Protein AF-A0A914CXY4-F1 (afdb_monomer_lite)

Organism: NCBI:txid290746

Foldseek 3Di:
DDDVVVVVVVVVVVVVVVVVPDDDPPPDDPDDDDDPDDDPPPPDDDDDPDDDPDDPDPPVDPPVVPPPDDDDDDDDDDDDDDDDPPDPDDPPPPPPPPPDVVVVVVVVVVVVVVVVVVVVVVVVVVVVVVVVVVVVVVVVVVVVVVVVVVVVVVVVVVVVVVVLVPPPDPLCVLVSVLVVLVPPDPDDVDPDDCPVVNVVSNVVSVVVND

InterPro domains:
  IPR000996 Clathrin light chain [PF01086] (3-204)
  IPR000996 Clathrin light chain [PTHR10639] (80-203)

Secondary structure (DSSP, 8-state):
---HHHHHHHHHHHHHHHHHS----------------SS--SS-------S-S------S--GGGG--SS-PPP--------------------------HHHHHHHHHHHHHHHHHHHHHHHHHHHHHHHHHHHHHHHHHHHHHHHHHHHHHHHHHHHHHHHHH---STTHHHHHHHHHHHHS-TT---SS--HHHHHHHHHHHHHHT-

Structure (mmCIF, N/CA/C/O backbone):
data_AF-A0A914CXY4-F1
#
_entry.id   AF-A0A914CXY4-F1
#
loop_
_atom_site.group_PDB
_atom_site.id
_atom_site.type_symbol
_atom_site.label_atom_id
_atom_site.label_alt_id
_atom_site.label_comp_id
_atom_site.label_asym_id
_atom_site.label_entity_id
_atom_site.label_seq_id
_atom_site.pdbx_PDB_ins_code
_atom_site.Cartn_x
_atom_site.Cartn_y
_atom_site.Cartn_z
_atom_site.occupancy
_atom_site.B_iso_or_equiv
_atom_site.auth_seq_id
_atom_site.auth_comp_id
_atom_site.auth_asym_id
_atom_site.auth_atom_id
_atom_site.pdbx_PDB_model_num
ATOM 1 N N . MET A 1 1 ? 23.363 34.113 -46.363 1.00 51.59 1 MET A N 1
ATOM 2 C CA . MET A 1 1 ? 22.391 33.131 -46.886 1.00 51.59 1 MET A CA 1
ATOM 3 C C . MET A 1 1 ? 22.350 32.003 -45.874 1.00 51.59 1 MET A C 1
ATOM 5 O O . MET A 1 1 ? 23.399 31.425 -45.628 1.00 51.59 1 MET A O 1
ATOM 9 N N . ALA A 1 2 ? 21.228 31.824 -45.175 1.00 62.84 2 ALA A N 1
ATOM 10 C CA . ALA A 1 2 ? 21.102 30.814 -44.125 1.00 62.84 2 ALA A CA 1
ATOM 11 C C . ALA A 1 2 ? 21.095 29.406 -44.743 1.00 62.84 2 ALA A C 1
ATOM 13 O O . ALA A 1 2 ? 20.508 29.205 -45.806 1.00 62.84 2 ALA A O 1
ATOM 14 N N . ASP A 1 3 ? 21.802 28.476 -44.104 1.00 80.62 3 ASP A N 1
ATOM 15 C CA . ASP A 1 3 ? 21.939 27.083 -44.528 1.00 80.62 3 ASP A CA 1
ATOM 16 C C . ASP A 1 3 ? 20.589 26.349 -44.371 1.00 80.62 3 ASP A C 1
ATOM 18 O O . ASP A 1 3 ? 20.079 26.268 -43.249 1.00 80.62 3 ASP A O 1
ATOM 22 N N . PRO A 1 4 ? 19.994 25.810 -45.453 1.00 78.81 4 PRO A N 1
ATOM 23 C CA . PRO A 1 4 ? 18.690 25.142 -45.408 1.00 78.81 4 PRO A CA 1
ATOM 24 C C . PRO A 1 4 ? 18.659 23.923 -44.472 1.00 78.81 4 PRO A C 1
ATOM 26 O O . PRO A 1 4 ? 17.592 23.550 -43.986 1.00 78.81 4 PRO A O 1
ATOM 29 N N . VAL A 1 5 ? 19.813 23.315 -44.176 1.00 77.69 5 VAL A N 1
ATOM 30 C CA . VAL A 1 5 ? 19.901 22.187 -43.235 1.00 77.69 5 VAL A CA 1
ATOM 31 C C . VAL A 1 5 ? 19.710 22.656 -41.791 1.00 77.69 5 VAL A C 1
ATOM 33 O O . VAL A 1 5 ? 19.078 21.966 -40.992 1.00 77.69 5 VAL A O 1
ATOM 36 N N . GLN A 1 6 ? 20.215 23.844 -41.452 1.00 80.25 6 GLN A N 1
ATOM 37 C CA . GLN A 1 6 ? 20.038 24.427 -40.121 1.00 80.25 6 GLN A CA 1
ATOM 38 C C . GLN A 1 6 ? 18.590 24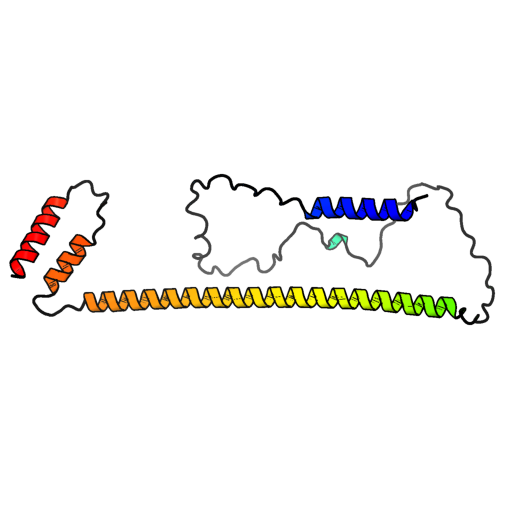.857 -39.883 1.00 80.25 6 GLN A C 1
ATOM 40 O O . GLN A 1 6 ? 18.073 24.659 -38.788 1.00 80.25 6 GLN A O 1
ATOM 45 N N . ASP A 1 7 ? 17.923 25.372 -40.916 1.00 82.44 7 ASP A N 1
ATOM 46 C CA . ASP A 1 7 ? 16.511 25.757 -40.843 1.00 82.44 7 ASP A CA 1
ATOM 47 C C . ASP A 1 7 ? 15.600 24.531 -40.641 1.00 82.44 7 ASP A C 1
ATOM 49 O O . ASP A 1 7 ? 14.698 24.545 -39.804 1.00 82.44 7 ASP A O 1
ATOM 53 N N . PHE A 1 8 ? 15.906 23.412 -41.310 1.00 82.38 8 PHE A N 1
ATOM 54 C CA . PHE A 1 8 ? 15.215 22.137 -41.092 1.00 82.38 8 PHE A CA 1
ATOM 55 C C . PHE A 1 8 ? 15.429 21.587 -39.673 1.00 82.38 8 PHE A C 1
ATOM 57 O O . PHE A 1 8 ? 14.467 21.228 -39.000 1.00 82.38 8 PHE A O 1
ATOM 64 N N . LEU A 1 9 ? 16.671 21.570 -39.175 1.00 86.31 9 LEU A N 1
ATOM 65 C CA . LEU A 1 9 ? 16.969 21.091 -37.819 1.00 86.31 9 LEU A CA 1
ATOM 66 C C . LEU A 1 9 ? 16.350 21.976 -36.728 1.00 86.31 9 LEU A C 1
ATOM 68 O O . LEU A 1 9 ? 15.931 21.464 -35.690 1.00 86.31 9 LEU A O 1
ATOM 72 N N . ALA A 1 10 ? 16.284 23.290 -36.950 1.00 82.19 10 ALA A N 1
ATOM 73 C CA . ALA A 1 10 ? 15.615 24.220 -36.046 1.00 82.19 10 ALA A CA 1
ATOM 74 C C . ALA A 1 10 ? 14.095 24.007 -36.050 1.00 82.19 10 ALA A C 1
ATOM 76 O O . ALA A 1 10 ? 13.472 23.995 -34.988 1.00 82.19 10 ALA A O 1
ATOM 77 N N . ARG A 1 11 ? 13.507 23.771 -37.229 1.00 82.69 11 ARG A N 1
ATOM 78 C CA . ARG A 1 11 ? 12.082 23.464 -37.379 1.00 82.69 11 ARG A CA 1
ATOM 79 C C . ARG A 1 11 ? 11.696 22.152 -36.697 1.00 82.69 11 ARG A C 1
ATOM 81 O O . ARG A 1 11 ? 10.717 22.137 -35.959 1.00 82.69 11 ARG A O 1
ATOM 88 N N . GLU A 1 12 ? 12.481 21.092 -36.881 1.00 84.25 12 GLU A N 1
ATOM 89 C CA . GLU A 1 12 ? 12.256 19.795 -36.223 1.00 84.25 12 GLU A CA 1
ATOM 90 C C . GLU A 1 12 ? 12.414 19.891 -34.697 1.00 84.25 12 GLU A C 1
ATOM 92 O O . GLU A 1 12 ? 11.635 19.304 -33.950 1.00 84.25 12 GLU A O 1
ATOM 97 N N . ARG A 1 13 ? 13.380 20.682 -34.205 1.00 77.62 13 ARG A N 1
ATOM 98 C CA . ARG A 1 13 ? 13.534 20.930 -32.762 1.00 77.62 13 ARG A CA 1
ATOM 99 C C . ARG A 1 13 ? 12.368 21.705 -32.158 1.00 77.62 13 ARG A C 1
ATOM 101 O O . ARG A 1 13 ? 11.945 21.362 -31.060 1.00 77.62 13 ARG A O 1
ATOM 108 N N . ASN A 1 14 ? 11.851 22.716 -32.851 1.00 77.69 14 ASN A N 1
ATOM 109 C CA . ASN A 1 14 ? 10.693 23.474 -32.374 1.00 77.69 14 ASN A CA 1
ATOM 110 C C . ASN A 1 14 ? 9.412 22.628 -32.389 1.00 77.69 14 ASN A C 1
ATOM 112 O O . ASN A 1 14 ? 8.656 22.685 -31.427 1.00 77.69 14 ASN A O 1
ATOM 116 N N . ALA A 1 15 ? 9.210 21.795 -33.415 1.00 77.06 15 ALA A N 1
ATOM 117 C CA . ALA A 1 15 ? 8.068 20.879 -33.484 1.00 77.06 15 ALA A CA 1
ATOM 118 C C . ALA A 1 15 ? 8.082 19.824 -32.360 1.00 77.06 15 ALA A C 1
ATOM 120 O O . ALA A 1 15 ? 7.033 19.441 -31.853 1.00 77.06 15 ALA A O 1
ATOM 121 N N . LEU A 1 16 ? 9.269 19.370 -31.939 1.00 63.66 16 LEU A N 1
ATOM 122 C CA . LEU A 1 16 ? 9.410 18.465 -30.793 1.00 63.66 16 LEU A CA 1
ATOM 123 C C . LEU A 1 16 ? 9.214 19.172 -29.447 1.00 63.66 16 LEU A C 1
ATOM 125 O O . LEU A 1 16 ? 8.608 18.594 -28.551 1.00 63.66 16 LEU A O 1
ATOM 129 N N . ALA A 1 17 ? 9.680 20.416 -29.311 1.00 69.12 17 ALA A N 1
ATOM 130 C CA . ALA A 1 17 ? 9.472 21.211 -28.101 1.00 69.12 17 ALA A CA 1
ATOM 131 C C . ALA A 1 17 ? 7.991 21.581 -27.884 1.00 69.12 17 ALA A C 1
ATOM 133 O O . ALA A 1 17 ? 7.551 21.698 -26.745 1.00 69.12 17 ALA A O 1
ATOM 134 N N . GLU A 1 18 ? 7.216 21.718 -28.964 1.00 66.62 18 GLU A N 1
ATOM 135 C CA . GLU A 1 18 ? 5.762 21.930 -28.920 1.00 66.62 18 GLU A CA 1
ATOM 136 C C . GLU A 1 18 ? 5.005 20.694 -28.396 1.00 66.62 18 GLU A C 1
ATOM 138 O O . GLU A 1 18 ? 3.985 20.839 -27.734 1.00 66.62 18 GLU A O 1
ATOM 143 N N . LEU A 1 19 ? 5.535 19.482 -28.606 1.00 56.88 19 LEU A N 1
ATOM 144 C CA . LEU A 1 19 ? 4.945 18.237 -28.093 1.00 56.88 19 LEU A CA 1
ATOM 145 C C . LEU A 1 19 ? 5.321 17.943 -26.625 1.00 56.88 19 LEU A C 1
ATOM 147 O O . LEU A 1 19 ? 4.639 17.168 -25.961 1.00 56.88 19 LEU A O 1
ATOM 151 N N . GLU A 1 20 ? 6.420 18.517 -26.126 1.00 58.50 20 GLU A N 1
ATOM 152 C CA . GLU A 1 20 ? 6.922 18.314 -24.754 1.00 58.50 20 GLU A CA 1
ATOM 153 C C . GLU A 1 20 ? 6.367 19.352 -23.755 1.00 58.50 20 GLU A C 1
ATOM 155 O O . GLU A 1 20 ? 6.469 19.156 -22.546 1.00 58.50 20 GLU A O 1
ATOM 160 N N . GLY A 1 21 ? 5.768 20.444 -24.246 1.00 54.53 21 GLY A N 1
ATOM 161 C CA . GLY A 1 21 ? 5.265 21.556 -23.430 1.00 54.53 21 GLY A CA 1
ATOM 162 C C . GLY A 1 21 ? 3.755 21.592 -23.179 1.00 54.53 21 GLY A C 1
ATOM 163 O O . GLY A 1 21 ? 3.317 22.454 -22.419 1.00 54.53 21 GLY A O 1
ATOM 164 N N . ASP A 1 22 ? 2.965 20.706 -23.793 1.00 47.50 22 ASP A N 1
ATOM 165 C CA . ASP A 1 22 ? 1.514 20.659 -23.584 1.00 47.50 22 ASP A CA 1
ATOM 166 C C . ASP A 1 22 ? 1.197 19.649 -22.468 1.00 47.50 22 ASP A C 1
ATOM 168 O O . ASP A 1 22 ? 1.219 18.430 -22.663 1.00 47.50 22 ASP A O 1
ATOM 172 N N . ASP A 1 23 ? 0.950 20.173 -21.264 1.00 50.69 23 ASP A N 1
ATOM 173 C CA . ASP A 1 23 ? 0.299 19.439 -20.182 1.00 50.69 23 ASP A CA 1
ATOM 174 C C . ASP A 1 23 ? -0.998 18.832 -20.733 1.00 50.69 23 ASP A C 1
ATOM 176 O O . ASP A 1 23 ? -1.939 19.543 -21.096 1.00 50.69 23 ASP A O 1
ATOM 180 N N . VAL A 1 24 ? -1.052 17.501 -20.801 1.00 50.03 24 VAL A N 1
ATOM 181 C CA . VAL A 1 24 ? -2.290 16.758 -21.049 1.00 50.03 24 VAL A CA 1
ATOM 182 C C . VAL A 1 24 ? -3.369 17.291 -20.097 1.00 50.03 24 VAL A C 1
ATOM 184 O O . VAL A 1 24 ? -3.176 17.208 -18.882 1.00 50.03 24 VAL A O 1
ATOM 187 N N . PRO A 1 25 ? -4.494 17.841 -20.596 1.00 44.84 25 PRO A N 1
ATOM 188 C CA . PRO A 1 25 ? -5.562 18.286 -19.721 1.00 44.84 25 PRO A CA 1
ATOM 189 C C . PRO A 1 25 ? -6.064 17.091 -18.915 1.00 44.84 25 PRO A C 1
ATOM 191 O O . PRO A 1 25 ? -6.411 16.047 -19.474 1.00 44.84 25 PRO A O 1
ATOM 194 N N . ASP A 1 26 ? -6.063 17.277 -17.598 1.00 44.81 26 ASP A N 1
ATOM 195 C CA . ASP A 1 26 ? -6.542 16.341 -16.592 1.00 44.81 26 ASP A CA 1
ATOM 196 C C . ASP A 1 26 ? -7.906 15.783 -17.030 1.00 44.81 26 ASP A C 1
ATOM 198 O O . ASP A 1 26 ? -8.888 16.521 -17.187 1.00 44.81 26 ASP A O 1
ATOM 202 N N . VAL A 1 27 ? -7.956 14.479 -17.313 1.00 45.75 27 VAL A N 1
ATOM 203 C CA . VAL A 1 27 ? -9.209 13.791 -17.623 1.00 45.75 27 VAL A CA 1
ATOM 204 C C . VAL A 1 27 ? -9.989 13.734 -16.321 1.00 45.75 27 VAL A C 1
ATOM 206 O O . VAL A 1 27 ? -9.755 12.884 -15.471 1.00 45.75 27 VAL A O 1
ATOM 209 N N . VAL A 1 28 ? -10.908 14.681 -16.165 1.00 46.78 28 VAL A N 1
ATOM 210 C CA . VAL A 1 28 ? -11.904 14.693 -15.098 1.00 46.78 28 VAL A CA 1
ATOM 211 C C . VAL A 1 28 ? -12.680 13.373 -15.098 1.00 46.78 28 VAL A C 1
ATOM 213 O O . VAL A 1 28 ? -13.454 13.084 -16.012 1.00 46.78 28 VAL A O 1
ATOM 216 N N . ASP A 1 29 ? -12.472 12.572 -14.055 1.00 38.44 29 ASP A N 1
ATOM 217 C CA . ASP A 1 29 ? -13.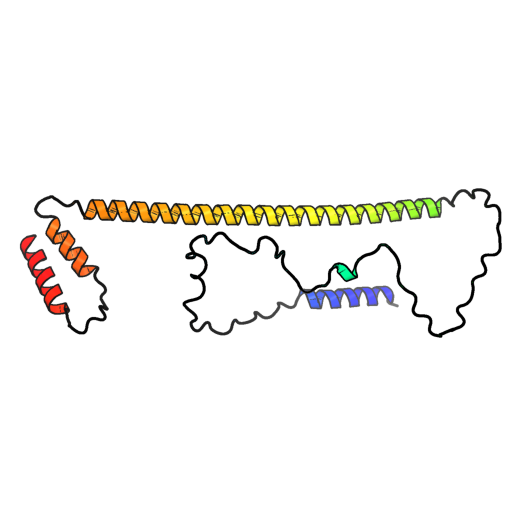280 11.393 -13.759 1.00 38.44 29 ASP A CA 1
ATOM 218 C C . ASP A 1 29 ? -14.765 11.793 -13.635 1.00 38.44 29 ASP A C 1
ATOM 220 O O . ASP A 1 29 ? -15.104 12.698 -12.859 1.00 38.44 29 ASP A O 1
ATOM 224 N N . PRO A 1 30 ? -15.698 11.137 -14.348 1.00 41.84 30 PRO A N 1
ATOM 225 C CA . PRO A 1 30 ? -17.112 11.312 -14.071 1.00 41.84 30 PRO A CA 1
ATOM 226 C C . PRO A 1 30 ? -17.446 10.674 -12.715 1.00 41.84 30 PRO A C 1
ATOM 228 O O . PRO A 1 30 ? -17.295 9.471 -12.526 1.00 41.84 30 PRO A O 1
ATOM 231 N N . VAL A 1 31 ? -17.902 11.525 -11.788 1.00 41.94 31 VAL A N 1
ATOM 232 C CA . VAL A 1 31 ? -18.665 11.249 -10.554 1.00 41.94 31 VAL A CA 1
ATOM 233 C C . VAL A 1 31 ? -18.973 9.765 -10.303 1.00 41.94 31 VAL A C 1
ATOM 235 O O . VAL A 1 31 ? -19.831 9.158 -10.946 1.00 41.94 31 VAL A O 1
ATOM 238 N N . ALA A 1 32 ? -18.319 9.221 -9.276 1.00 36.69 32 ALA A N 1
ATOM 239 C CA . ALA A 1 32 ? -18.667 7.952 -8.661 1.00 36.69 32 ALA A CA 1
ATOM 240 C C . ALA A 1 32 ? -20.025 8.065 -7.948 1.00 36.69 32 ALA A C 1
ATOM 242 O O . ALA A 1 32 ? -20.113 8.556 -6.823 1.00 36.69 32 ALA A O 1
ATOM 243 N N . ASN A 1 33 ? -21.081 7.586 -8.604 1.00 44.34 33 ASN A N 1
ATOM 244 C CA . ASN A 1 33 ? -22.247 7.046 -7.918 1.00 44.34 33 ASN A CA 1
ATOM 245 C C . ASN A 1 33 ? -22.063 5.529 -7.781 1.00 44.34 33 ASN A C 1
ATOM 247 O O . ASN A 1 33 ? -22.016 4.812 -8.777 1.00 44.34 33 ASN A O 1
ATOM 251 N N . ASP A 1 34 ? -21.930 5.102 -6.528 1.00 48.34 34 ASP A N 1
ATOM 252 C CA . ASP A 1 34 ? -22.472 3.876 -5.932 1.00 48.34 34 ASP A CA 1
ATOM 253 C C . ASP A 1 34 ? -22.502 2.594 -6.795 1.00 48.34 34 ASP A C 1
ATOM 255 O O . ASP A 1 34 ? -23.475 2.306 -7.494 1.00 48.34 34 ASP A O 1
ATOM 259 N N . VAL A 1 35 ? -21.459 1.766 -6.663 1.00 41.34 35 VAL A N 1
ATOM 260 C CA . VAL A 1 35 ? -21.557 0.304 -6.837 1.00 41.34 35 VAL A CA 1
ATOM 261 C C . VAL A 1 35 ? -20.784 -0.363 -5.698 1.00 41.34 35 VAL A C 1
ATOM 263 O O . VAL A 1 35 ? -19.674 -0.872 -5.855 1.00 41.34 35 VAL A O 1
ATOM 266 N N . GLU A 1 36 ? -21.371 -0.313 -4.507 1.00 46.09 36 GLU A N 1
ATOM 267 C CA . GLU A 1 36 ? -21.032 -1.206 -3.404 1.00 46.09 36 GLU A CA 1
ATOM 268 C C . GLU A 1 36 ? -21.589 -2.615 -3.720 1.00 46.09 36 GLU A C 1
ATOM 270 O O . GLU A 1 36 ? -22.743 -2.755 -4.122 1.00 46.09 36 GLU A O 1
ATOM 275 N N . ASN A 1 37 ? -20.764 -3.651 -3.513 1.00 52.00 37 ASN A N 1
ATOM 276 C CA . ASN A 1 37 ? -21.013 -5.101 -3.685 1.00 52.00 37 ASN A CA 1
ATOM 277 C C . ASN A 1 37 ? -20.611 -5.732 -5.032 1.00 52.00 37 ASN A C 1
ATOM 279 O O . ASN A 1 37 ? -21.442 -6.037 -5.883 1.00 52.00 37 ASN A O 1
ATOM 283 N N . GLY A 1 38 ? -19.324 -6.068 -5.168 1.00 43.28 38 GLY A N 1
ATOM 284 C CA . GLY A 1 38 ? -18.862 -6.968 -6.235 1.00 43.28 38 GLY A CA 1
ATOM 285 C C . GLY A 1 38 ? -17.511 -7.659 -6.026 1.00 43.28 38 GLY A C 1
ATOM 286 O O . GLY A 1 38 ? -17.100 -8.431 -6.885 1.00 43.28 38 GLY A O 1
ATOM 287 N N . PHE A 1 39 ? -16.806 -7.416 -4.915 1.00 40.56 39 PHE A N 1
ATOM 288 C CA . PHE A 1 39 ? -15.430 -7.909 -4.731 1.00 40.56 39 PHE A CA 1
ATOM 289 C C . PHE A 1 39 ? -15.284 -9.037 -3.690 1.00 40.56 39 PHE A C 1
ATOM 291 O O . PHE A 1 39 ? -14.183 -9.532 -3.469 1.00 40.56 39 PHE A O 1
ATOM 298 N N . ASP A 1 40 ? -16.381 -9.495 -3.077 1.00 44.97 40 ASP A N 1
ATOM 299 C CA . ASP A 1 40 ? -16.352 -10.467 -1.965 1.00 44.97 40 ASP A CA 1
ATOM 300 C C . ASP A 1 40 ? -16.699 -11.917 -2.379 1.00 44.97 40 ASP A C 1
ATOM 302 O O . ASP A 1 40 ? -17.083 -12.752 -1.566 1.00 44.97 40 ASP A O 1
ATOM 306 N N . ALA A 1 41 ? -16.573 -12.248 -3.670 1.00 50.16 41 ALA A N 1
ATOM 307 C CA . ALA A 1 41 ? -16.910 -13.575 -4.205 1.00 50.16 41 ALA A CA 1
ATOM 308 C C . ALA A 1 41 ? -15.707 -14.532 -4.346 1.00 50.16 41 ALA A C 1
ATOM 310 O O . ALA A 1 41 ? -15.865 -15.647 -4.838 1.00 50.16 41 ALA A O 1
ATOM 311 N N . PHE A 1 42 ? -14.498 -14.135 -3.930 1.00 42.28 42 PHE A N 1
ATOM 312 C CA . PHE A 1 42 ? -13.296 -14.967 -4.105 1.00 42.28 42 PHE A CA 1
ATOM 313 C C . PHE A 1 42 ? -12.973 -15.875 -2.900 1.00 42.28 42 PHE A C 1
ATOM 315 O O . PHE A 1 42 ? -12.084 -16.716 -2.994 1.00 42.28 42 PHE A O 1
ATOM 322 N N . GLN A 1 43 ? -13.667 -15.739 -1.761 1.00 50.56 43 GLN A N 1
ATOM 323 C CA . GLN A 1 43 ? -13.251 -16.394 -0.507 1.00 50.56 43 GLN A CA 1
ATOM 324 C C . GLN A 1 43 ? -14.129 -17.541 0.013 1.00 50.56 43 GLN A C 1
ATOM 326 O O . GLN A 1 43 ? -13.778 -18.128 1.035 1.00 50.56 43 GLN A O 1
ATOM 331 N N . GLN A 1 44 ? -15.208 -17.939 -0.668 1.00 49.41 44 GLN A N 1
ATOM 332 C CA . GLN A 1 44 ? -16.013 -19.087 -0.223 1.00 49.41 44 GLN A CA 1
ATOM 333 C C . GLN A 1 44 ? -16.401 -20.024 -1.366 1.00 49.41 44 GLN A C 1
ATOM 335 O O . GLN A 1 44 ? -17.498 -19.946 -1.907 1.00 49.41 44 GLN A O 1
ATOM 340 N N . VAL A 1 45 ? -15.521 -20.982 -1.673 1.00 42.47 45 VAL A N 1
ATOM 341 C CA . VAL A 1 45 ? -15.927 -22.240 -2.317 1.00 42.47 45 VAL A CA 1
ATOM 342 C C . VAL A 1 45 ? -15.107 -23.400 -1.717 1.00 42.47 45 VAL A C 1
ATOM 344 O O . VAL A 1 45 ? -13.879 -23.311 -1.699 1.00 42.47 45 VAL A O 1
ATOM 347 N N . PRO A 1 46 ? -15.733 -24.468 -1.180 1.00 49.94 46 PRO A N 1
ATOM 348 C CA . PRO A 1 46 ? -15.020 -25.636 -0.649 1.00 49.94 46 PRO A CA 1
ATOM 349 C C . PRO A 1 46 ? -14.365 -26.461 -1.777 1.00 49.94 46 PRO A C 1
ATOM 351 O O . PRO A 1 46 ? -14.837 -26.412 -2.916 1.00 49.94 46 PRO A O 1
ATOM 354 N N . PRO A 1 47 ? -13.302 -27.247 -1.500 1.00 45.47 47 PRO A N 1
ATOM 355 C CA . PRO A 1 47 ? -12.545 -27.932 -2.540 1.00 45.47 47 PRO A CA 1
ATOM 356 C C . PRO A 1 47 ? -13.316 -29.156 -3.042 1.00 45.47 47 PRO A C 1
ATOM 358 O O . PRO A 1 47 ? -13.290 -30.219 -2.426 1.00 45.47 47 PRO A O 1
ATOM 361 N N . GLN A 1 48 ? -13.987 -29.017 -4.184 1.00 41.97 48 GLN A N 1
ATOM 362 C CA . GLN A 1 48 ? -14.464 -30.161 -4.954 1.00 41.97 48 GLN A CA 1
ATOM 363 C C . GLN A 1 48 ? -13.334 -30.595 -5.890 1.00 41.97 48 GLN A C 1
ATOM 365 O O . GLN A 1 48 ? -13.058 -29.973 -6.914 1.00 41.97 48 GLN A O 1
ATOM 370 N N . ILE A 1 49 ? -12.634 -31.651 -5.489 1.00 50.38 49 ILE A N 1
ATOM 371 C CA . ILE A 1 49 ? -11.650 -32.354 -6.308 1.00 50.38 49 ILE A CA 1
ATOM 372 C C . ILE A 1 49 ? -12.434 -33.115 -7.383 1.00 50.38 49 ILE A C 1
ATOM 374 O O . ILE A 1 49 ? -13.005 -34.156 -7.075 1.00 50.38 49 ILE A O 1
ATOM 378 N N . ASN A 1 50 ? -12.517 -32.568 -8.603 1.00 48.31 50 ASN A N 1
ATOM 379 C CA . ASN A 1 50 ? -12.476 -33.308 -9.876 1.00 48.31 50 ASN A CA 1
ATOM 380 C C . ASN A 1 50 ? -12.762 -32.403 -11.089 1.00 48.31 50 ASN A C 1
ATOM 382 O O . ASN A 1 50 ? -13.834 -31.817 -11.202 1.00 48.31 50 ASN A O 1
ATOM 386 N N . GLY A 1 51 ? -11.825 -32.415 -12.044 1.00 48.91 51 GLY A N 1
ATOM 387 C CA . GLY A 1 51 ? -12.011 -31.942 -13.420 1.00 48.91 51 GLY A CA 1
ATOM 388 C C . GLY A 1 51 ? -11.381 -30.581 -13.722 1.00 48.91 51 GLY A C 1
ATOM 389 O O . GLY A 1 51 ? -11.680 -29.599 -13.063 1.00 48.91 51 GLY A O 1
ATOM 390 N N . ILE A 1 52 ? -10.589 -30.521 -14.798 1.00 43.09 52 ILE A N 1
ATOM 391 C CA . ILE A 1 52 ? -9.956 -29.321 -15.387 1.00 43.09 52 ILE A CA 1
ATOM 392 C C . ILE A 1 52 ? -8.579 -28.962 -14.788 1.00 43.09 52 ILE A C 1
ATOM 394 O O . ILE A 1 52 ? -8.271 -27.822 -14.455 1.00 43.09 52 ILE A O 1
ATOM 398 N N . LEU A 1 53 ? -7.675 -29.944 -14.749 1.00 49.88 53 LEU A N 1
ATOM 399 C CA . LEU A 1 53 ? -6.247 -29.670 -14.926 1.00 49.88 53 LEU A CA 1
ATOM 400 C C . LEU A 1 53 ? -5.956 -29.768 -16.429 1.00 49.88 53 LEU A C 1
ATOM 402 O O . LEU A 1 53 ? -5.732 -30.866 -16.926 1.00 49.88 53 LEU A O 1
ATOM 406 N N . ASN A 1 54 ? -6.099 -28.638 -17.132 1.00 53.31 54 ASN A N 1
ATOM 407 C CA . ASN A 1 54 ? -5.497 -28.272 -18.430 1.00 53.31 54 ASN A CA 1
ATOM 408 C C . ASN A 1 54 ? -6.400 -27.278 -19.181 1.00 53.31 54 ASN A C 1
ATOM 410 O O . ASN A 1 54 ? -6.980 -27.601 -20.208 1.00 53.31 54 ASN A O 1
ATOM 414 N N . SER A 1 55 ? -6.484 -26.043 -18.689 1.00 47.84 55 SER A N 1
ATOM 415 C CA . SER A 1 55 ? -6.849 -24.896 -19.530 1.00 47.84 55 SER A CA 1
ATOM 416 C C . SER A 1 55 ? -5.884 -23.764 -19.213 1.00 47.84 55 SER A C 1
ATOM 418 O O . SER A 1 55 ? -6.162 -22.835 -18.461 1.00 47.84 55 SER A O 1
ATOM 420 N N . ARG A 1 56 ? -4.673 -23.916 -19.748 1.00 49.69 56 ARG A N 1
ATOM 421 C CA . ARG A 1 56 ? -3.748 -22.805 -19.949 1.00 49.69 56 ARG A CA 1
ATOM 422 C C . ARG A 1 56 ? -4.464 -21.811 -20.862 1.00 49.69 56 ARG A C 1
ATOM 424 O O . ARG A 1 56 ? -4.969 -22.223 -21.898 1.00 49.69 56 ARG A O 1
ATOM 431 N N . GLY A 1 57 ? -4.554 -20.563 -20.405 1.00 50.84 57 GLY A N 1
ATOM 432 C CA . GLY A 1 57 ? -5.348 -19.494 -21.003 1.00 50.84 57 GLY A CA 1
ATOM 433 C C . GLY A 1 57 ? -5.297 -19.477 -22.525 1.00 50.84 57 GLY A C 1
ATOM 434 O O . GLY A 1 57 ? -4.248 -19.229 -23.117 1.00 50.84 57 GLY A O 1
ATOM 435 N N . ASP A 1 58 ? -6.459 -19.726 -23.116 1.00 50.81 58 ASP A N 1
ATOM 436 C CA . ASP A 1 58 ? -6.777 -19.422 -24.501 1.00 50.81 58 ASP A CA 1
ATOM 437 C C . ASP A 1 58 ? -6.944 -17.900 -24.613 1.00 50.81 58 ASP A C 1
ATOM 439 O O . ASP A 1 58 ? -8.039 -17.345 -24.556 1.00 50.81 58 ASP A O 1
ATOM 443 N N . SER A 1 59 ? -5.824 -17.179 -24.656 1.00 59.25 59 SER A N 1
ATOM 444 C CA . SER A 1 59 ? -5.811 -1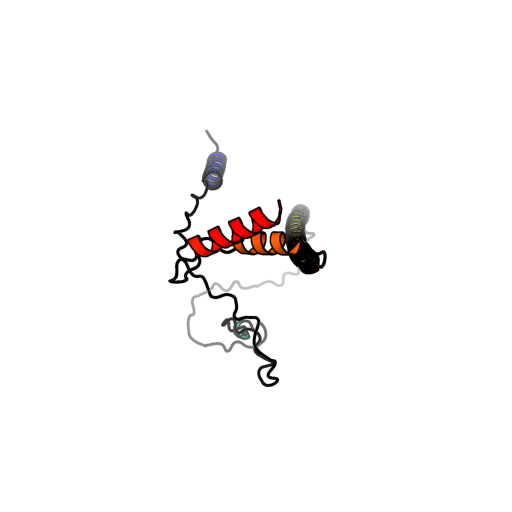5.914 -25.380 1.00 59.25 59 SER A CA 1
ATOM 445 C C . SER A 1 59 ? -5.995 -16.325 -26.833 1.00 59.25 59 SER A C 1
ATOM 447 O O . SER A 1 59 ? -5.059 -16.926 -27.350 1.00 59.25 59 SER A O 1
ATOM 449 N N . GLY A 1 60 ? -7.166 -16.082 -27.431 1.00 58.03 60 GLY A N 1
ATOM 450 C CA . GLY A 1 60 ? -7.571 -16.494 -28.788 1.00 58.03 60 GLY A CA 1
ATOM 451 C C . GLY A 1 60 ? -6.699 -15.953 -29.932 1.00 58.03 60 GLY A C 1
ATOM 452 O O . GLY A 1 60 ? -7.178 -15.329 -30.873 1.00 58.03 60 GLY A O 1
ATOM 453 N N . VAL A 1 61 ? -5.399 -16.179 -29.828 1.00 60.50 61 VAL A N 1
ATOM 454 C CA . VAL A 1 61 ? -4.340 -16.024 -30.806 1.00 60.50 61 VAL A CA 1
ATOM 455 C C . VAL A 1 61 ? -3.848 -17.440 -31.064 1.00 60.50 61 VAL A C 1
ATOM 457 O O . VAL A 1 61 ? -3.132 -18.018 -30.246 1.00 60.50 61 VAL A O 1
ATOM 460 N N . ASP A 1 62 ? -4.266 -18.009 -32.194 1.00 59.25 62 ASP A N 1
ATOM 461 C CA . ASP A 1 62 ? -3.812 -19.313 -32.673 1.00 59.25 62 ASP A CA 1
ATOM 462 C C . ASP A 1 62 ? -2.284 -19.303 -32.853 1.00 59.25 62 ASP A C 1
ATOM 464 O O . ASP A 1 62 ? -1.741 -18.975 -33.909 1.00 59.25 62 ASP A O 1
ATOM 468 N N . LEU A 1 63 ? -1.557 -19.688 -31.800 1.00 57.31 63 LEU A N 1
ATOM 469 C CA . LEU A 1 63 ? -0.094 -19.780 -31.790 1.00 57.31 63 LEU A CA 1
ATOM 470 C C . LEU A 1 63 ? 0.426 -20.883 -32.738 1.00 57.31 63 LEU A C 1
ATOM 472 O O . LEU A 1 63 ? 1.619 -20.943 -33.029 1.00 57.31 63 LEU A O 1
ATOM 476 N N . ALA A 1 64 ? -0.467 -21.719 -33.276 1.00 57.38 64 ALA A N 1
ATOM 477 C CA . ALA A 1 64 ? -0.172 -22.678 -34.337 1.00 57.38 64 ALA A CA 1
ATOM 478 C C . ALA A 1 64 ? 0.164 -22.010 -35.689 1.00 57.38 64 ALA A C 1
ATOM 480 O O . ALA A 1 64 ? 0.792 -22.643 -36.536 1.00 57.38 64 ALA A O 1
ATOM 481 N N . ALA A 1 65 ? -0.187 -20.732 -35.888 1.00 56.44 65 ALA A N 1
ATOM 482 C CA . ALA A 1 65 ? 0.081 -19.998 -37.128 1.00 56.44 65 ALA A CA 1
ATOM 483 C C . ALA A 1 65 ? 1.531 -19.485 -37.269 1.00 56.44 65 ALA A C 1
ATOM 485 O O . ALA A 1 65 ? 1.903 -18.983 -38.327 1.00 56.44 65 ALA A O 1
ATOM 486 N N . LEU A 1 66 ? 2.367 -19.612 -36.230 1.00 54.00 66 LEU A N 1
ATOM 487 C CA . LEU A 1 66 ? 3.768 -19.163 -36.238 1.00 54.00 66 LEU A CA 1
ATOM 488 C C . LEU A 1 66 ? 4.777 -20.322 -36.263 1.00 54.00 66 LEU A C 1
ATOM 490 O O . LEU A 1 66 ? 5.951 -20.117 -35.948 1.00 54.00 66 LEU A O 1
ATOM 494 N N . ASN A 1 67 ? 4.352 -21.537 -36.637 1.00 48.41 67 ASN A N 1
ATOM 495 C CA . ASN A 1 67 ? 5.275 -22.656 -36.823 1.00 48.41 67 ASN A CA 1
ATOM 496 C C . ASN A 1 67 ? 6.235 -22.372 -37.995 1.00 48.41 67 ASN A C 1
ATOM 498 O O . ASN A 1 67 ? 5.926 -22.598 -39.161 1.00 48.41 67 ASN A O 1
ATOM 502 N N . LEU A 1 68 ? 7.415 -21.862 -37.653 1.00 58.75 68 LEU A N 1
ATOM 503 C CA . LEU A 1 68 ? 8.497 -21.479 -38.556 1.00 58.75 68 LEU A CA 1
ATOM 504 C C . LEU A 1 68 ? 9.447 -22.659 -38.826 1.00 58.75 68 LEU A C 1
ATOM 506 O O . LEU A 1 68 ? 10.663 -22.494 -38.824 1.00 58.75 68 LEU A O 1
ATOM 510 N N . ASN A 1 69 ? 8.891 -23.858 -39.034 1.00 53.88 69 ASN A N 1
ATOM 511 C CA . ASN A 1 69 ? 9.625 -25.024 -39.524 1.00 53.88 69 ASN A CA 1
ATOM 512 C C . ASN A 1 69 ? 8.696 -26.014 -40.249 1.00 53.88 69 ASN A C 1
ATOM 514 O O . ASN A 1 69 ? 7.942 -26.746 -39.612 1.00 53.88 69 ASN A O 1
ATOM 518 N N . GLY A 1 70 ? 8.844 -26.080 -41.577 1.00 53.03 70 GLY A N 1
ATOM 519 C CA . GLY A 1 70 ? 8.481 -27.245 -42.392 1.00 53.03 70 GLY A CA 1
ATOM 520 C C . GLY A 1 70 ? 7.193 -27.125 -43.210 1.00 53.03 70 GLY A C 1
ATOM 521 O O . GLY A 1 70 ? 6.112 -27.353 -42.692 1.00 53.03 70 GLY A O 1
ATOM 522 N N . GLU A 1 71 ? 7.371 -26.866 -44.511 1.00 47.38 71 GLU A N 1
ATOM 523 C CA . GLU A 1 71 ? 6.428 -27.112 -45.621 1.00 47.38 71 GLU A CA 1
ATOM 524 C C . GLU A 1 71 ? 5.185 -26.211 -45.738 1.00 47.38 71 GLU A C 1
ATOM 526 O O . GLU A 1 71 ? 4.073 -26.543 -45.340 1.00 47.38 71 GLU A O 1
ATOM 531 N N . SER A 1 72 ? 5.353 -25.094 -46.452 1.00 48.31 72 SER A N 1
ATOM 532 C CA . SER A 1 72 ? 4.237 -24.386 -47.086 1.00 48.31 72 SER A CA 1
ATOM 533 C C . SER A 1 72 ? 3.797 -25.127 -48.362 1.00 48.31 72 SER A C 1
ATOM 535 O O . SER A 1 72 ? 4.620 -25.274 -49.272 1.00 48.31 72 SER A O 1
ATOM 537 N N . PRO A 1 73 ? 2.523 -25.540 -48.519 1.00 45.44 73 PRO A N 1
ATOM 538 C CA . PRO A 1 73 ? 2.007 -25.956 -49.815 1.00 45.44 73 PRO A CA 1
ATOM 539 C C . PRO A 1 73 ? 1.855 -24.721 -50.710 1.00 45.44 73 PRO A C 1
ATOM 541 O O . PRO A 1 73 ? 1.114 -23.790 -50.410 1.00 45.44 73 PRO A O 1
ATOM 544 N N . ILE A 1 74 ? 2.597 -24.711 -51.813 1.00 50.16 74 ILE A N 1
ATOM 545 C CA . ILE A 1 74 ? 2.569 -23.688 -52.861 1.00 50.16 74 ILE A CA 1
ATOM 546 C C . ILE A 1 74 ? 1.173 -23.665 -53.521 1.00 50.16 74 ILE A C 1
ATOM 548 O O . ILE A 1 74 ? 0.818 -24.650 -54.174 1.00 50.16 74 ILE A O 1
ATOM 552 N N . PRO A 1 75 ? 0.393 -22.564 -53.476 1.00 45.84 75 PRO A N 1
ATOM 553 C CA . PRO A 1 75 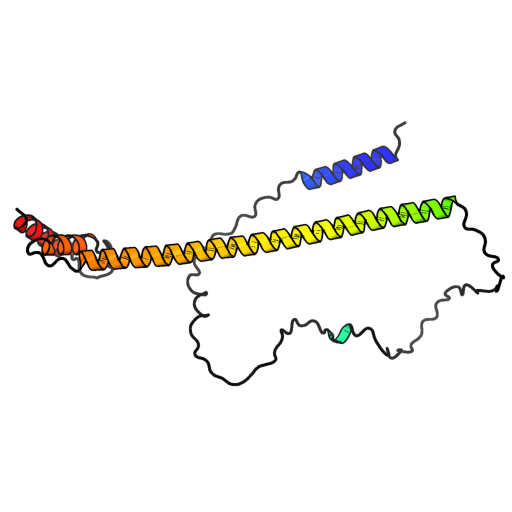? -0.687 -22.370 -54.431 1.00 45.84 75 PRO A CA 1
ATOM 554 C C . PRO A 1 75 ? -0.082 -21.902 -55.759 1.00 45.84 75 PRO A C 1
ATOM 556 O O . PRO A 1 75 ? 0.417 -20.787 -55.904 1.00 45.84 75 PRO A O 1
ATOM 559 N N . THR A 1 76 ? -0.107 -22.785 -56.751 1.00 52.50 76 THR A N 1
ATOM 560 C CA . THR A 1 76 ? 0.215 -22.445 -58.139 1.00 52.50 76 THR A CA 1
ATOM 561 C C . THR A 1 76 ? -0.930 -21.617 -58.721 1.00 52.50 76 THR A C 1
ATOM 563 O O . THR A 1 76 ? -1.951 -22.184 -59.098 1.00 52.50 76 THR A O 1
ATOM 566 N N . GLN A 1 77 ? -0.778 -20.291 -58.828 1.00 45.38 77 GLN A N 1
ATOM 567 C CA . GLN A 1 77 ? -1.580 -19.498 -59.767 1.00 45.38 77 GLN A CA 1
ATOM 568 C C . GLN A 1 77 ? -0.894 -18.181 -60.186 1.00 45.38 77 GLN A C 1
ATOM 570 O O . GLN A 1 77 ? -0.770 -17.237 -59.419 1.00 45.38 77 GLN A O 1
ATOM 575 N N . ASN A 1 78 ? -0.429 -18.184 -61.438 1.00 49.72 78 ASN A N 1
ATOM 576 C CA . ASN A 1 78 ? -0.196 -17.093 -62.394 1.00 49.72 78 ASN A CA 1
ATOM 577 C C . ASN A 1 78 ? -0.001 -15.642 -61.905 1.00 49.72 78 ASN A C 1
ATOM 579 O O . ASN A 1 78 ? -0.947 -14.945 -61.560 1.00 49.72 78 ASN A O 1
ATOM 583 N N . GLY A 1 79 ? 1.214 -15.131 -62.134 1.00 40.09 79 GLY A N 1
ATOM 584 C CA . GLY A 1 79 ? 1.528 -13.700 -62.137 1.00 40.09 79 GLY A CA 1
ATOM 585 C C . GLY A 1 79 ? 2.977 -13.426 -62.543 1.00 40.09 79 GLY A C 1
ATOM 586 O O . GLY A 1 79 ? 3.764 -12.931 -61.746 1.00 40.09 79 GLY A O 1
ATOM 587 N N . ARG A 1 80 ? 3.368 -13.793 -63.772 1.00 45.62 80 ARG A N 1
ATOM 588 C CA . ARG A 1 80 ? 4.679 -13.428 -64.338 1.00 45.62 80 ARG A CA 1
ATOM 589 C C . ARG A 1 80 ? 4.705 -11.928 -64.660 1.00 45.62 80 ARG A C 1
ATOM 591 O O . ARG A 1 80 ? 4.385 -11.536 -65.776 1.00 45.62 80 ARG A O 1
ATOM 598 N N . GLY A 1 81 ? 5.106 -11.100 -63.701 1.00 49.00 81 GLY A N 1
ATOM 599 C CA . GLY A 1 81 ? 5.743 -9.816 -64.004 1.00 49.00 81 GLY A CA 1
ATOM 600 C C . GLY A 1 81 ? 7.225 -10.060 -64.326 1.00 49.00 81 GLY A C 1
ATOM 601 O O . GLY A 1 81 ? 7.840 -10.895 -63.656 1.00 49.00 81 GLY A O 1
ATOM 602 N N . PRO A 1 82 ? 7.827 -9.415 -65.341 1.00 53.47 82 PRO A N 1
ATOM 603 C CA . PRO A 1 82 ? 9.249 -9.581 -65.616 1.00 53.47 82 PRO A CA 1
ATOM 604 C C . PRO A 1 82 ? 10.068 -8.909 -64.503 1.00 53.47 82 PRO A C 1
ATOM 606 O O . PRO A 1 82 ? 10.306 -7.706 -64.536 1.00 53.47 82 PRO A O 1
ATOM 609 N N . SER A 1 83 ? 10.491 -9.680 -63.501 1.00 55.28 83 SER A N 1
ATOM 610 C CA . SER A 1 83 ? 11.559 -9.261 -62.588 1.00 55.28 83 SER A CA 1
ATOM 611 C C . SER A 1 83 ? 12.900 -9.427 -63.312 1.00 55.28 83 SER A C 1
ATOM 613 O O . SER A 1 83 ? 13.127 -10.498 -63.887 1.00 55.28 83 SER A O 1
ATOM 615 N N . PRO A 1 84 ? 13.784 -8.411 -63.347 1.00 52.81 84 PRO A N 1
ATOM 616 C CA . PRO A 1 84 ? 15.063 -8.526 -64.027 1.00 52.81 84 PRO A CA 1
ATOM 617 C C . PRO A 1 84 ? 15.923 -9.558 -63.295 1.00 52.81 84 PRO A C 1
ATOM 619 O O . PRO A 1 84 ? 16.402 -9.342 -62.185 1.00 52.81 84 PRO A O 1
ATOM 622 N N . THR A 1 85 ? 16.111 -10.705 -63.939 1.00 49.12 85 THR A N 1
ATOM 623 C CA . THR A 1 85 ? 17.123 -11.696 -63.590 1.00 49.12 85 THR A CA 1
ATOM 624 C C . THR A 1 85 ? 18.492 -11.020 -63.622 1.00 49.12 85 THR A C 1
ATOM 626 O O . THR A 1 85 ? 19.057 -10.794 -64.690 1.00 49.12 85 THR A O 1
ATOM 629 N N . VAL A 1 86 ? 19.037 -10.675 -62.454 1.00 58.50 86 VAL A N 1
ATOM 630 C CA . VAL A 1 86 ? 20.456 -10.335 -62.332 1.00 58.50 86 VAL A CA 1
ATOM 631 C C . VAL A 1 86 ? 21.223 -11.645 -62.481 1.00 58.50 86 VAL A C 1
ATOM 633 O O . VAL A 1 86 ? 21.342 -12.431 -61.544 1.00 58.50 86 VAL A O 1
ATOM 636 N N . SER A 1 87 ? 21.680 -11.919 -63.699 1.00 52.31 87 SER A N 1
ATOM 637 C CA . SER A 1 87 ? 22.558 -13.043 -64.000 1.00 52.31 87 SER A CA 1
ATOM 638 C C . SER A 1 87 ? 23.859 -12.895 -63.210 1.00 52.31 87 SER A C 1
ATOM 640 O O . SER A 1 87 ? 24.708 -12.072 -63.549 1.00 52.31 87 SER A O 1
ATOM 642 N N . ILE A 1 88 ? 24.042 -13.710 -62.169 1.00 56.19 88 ILE A N 1
ATOM 643 C CA . ILE A 1 88 ? 25.352 -13.938 -61.548 1.00 56.19 88 ILE A CA 1
ATOM 644 C C . ILE A 1 88 ? 26.172 -14.759 -62.546 1.00 56.19 88 ILE A C 1
ATOM 646 O O . ILE A 1 88 ? 26.170 -15.985 -62.560 1.00 56.19 88 ILE A O 1
ATOM 650 N N . SER A 1 89 ? 26.833 -14.050 -63.453 1.00 52.00 89 SER A N 1
ATOM 651 C CA . SER A 1 89 ? 27.928 -14.565 -64.263 1.00 52.00 89 SER A CA 1
ATOM 652 C C . SER A 1 89 ? 29.196 -13.878 -63.800 1.00 52.00 89 SER A C 1
ATOM 654 O O . SER A 1 89 ? 29.433 -12.725 -64.139 1.00 52.00 89 SER A O 1
ATOM 656 N N . SER A 1 90 ? 29.979 -14.585 -62.990 1.00 50.41 90 SER A N 1
ATOM 657 C CA . SER A 1 90 ? 31.436 -14.686 -63.110 1.00 50.41 90 SER A CA 1
ATOM 658 C C . SER A 1 90 ? 31.976 -15.289 -61.818 1.00 50.41 90 SER A C 1
ATOM 660 O O . SER A 1 90 ? 32.061 -14.625 -60.786 1.00 50.41 90 SER A O 1
ATOM 662 N N . MET A 1 91 ? 32.365 -16.561 -61.888 1.00 55.12 91 MET A N 1
ATOM 663 C CA . MET A 1 91 ? 33.370 -17.140 -61.000 1.00 55.12 91 MET A CA 1
ATOM 664 C C . MET A 1 91 ? 34.698 -16.431 -61.295 1.00 55.12 91 MET A C 1
ATOM 666 O O . MET A 1 91 ? 35.562 -16.950 -61.995 1.00 55.12 91 MET A O 1
ATOM 670 N N . ARG A 1 92 ? 34.829 -15.187 -60.830 1.00 52.50 92 ARG A N 1
ATOM 671 C CA . ARG A 1 92 ? 36.105 -14.488 -60.763 1.00 52.50 92 ARG A CA 1
ATOM 672 C C . ARG A 1 92 ? 36.732 -14.925 -59.450 1.00 52.50 92 ARG A C 1
ATOM 674 O O . ARG A 1 92 ? 36.222 -14.566 -58.393 1.00 52.50 92 ARG A O 1
ATOM 681 N N . SER A 1 93 ? 37.801 -15.712 -59.529 1.00 51.16 93 SER A N 1
ATOM 682 C CA . SER A 1 93 ? 38.694 -15.976 -58.404 1.00 51.16 93 SER A CA 1
ATOM 683 C C . SER A 1 93 ? 39.005 -14.649 -57.713 1.00 51.16 93 SER A C 1
ATOM 685 O O . SER A 1 93 ? 39.703 -13.804 -58.273 1.00 51.16 93 SER A O 1
ATOM 687 N N . GLN A 1 94 ? 38.411 -14.427 -56.542 1.00 52.72 94 GLN A N 1
ATOM 688 C CA . GLN A 1 94 ? 38.779 -13.319 -55.679 1.00 52.72 94 GLN A CA 1
ATOM 689 C C . GLN A 1 94 ? 40.035 -13.759 -54.942 1.00 52.72 94 GLN A C 1
ATOM 691 O O . GLN A 1 94 ? 39.984 -14.440 -53.923 1.00 52.72 94 GLN A O 1
ATOM 696 N N . GLU A 1 95 ? 41.177 -13.401 -55.515 1.00 55.50 95 GLU A N 1
ATOM 697 C CA . GLU A 1 95 ? 42.366 -13.104 -54.726 1.00 55.50 95 GLU A CA 1
ATOM 698 C C . GLU A 1 95 ? 41.916 -12.236 -53.530 1.00 55.50 95 GLU A C 1
ATOM 700 O O . GLU A 1 95 ? 41.124 -11.309 -53.753 1.00 55.50 95 GLU A O 1
ATOM 705 N N . PRO A 1 96 ? 42.282 -12.560 -52.274 1.00 53.12 96 PRO A N 1
ATOM 706 C CA . PRO A 1 96 ? 41.809 -11.819 -51.112 1.00 53.12 96 PRO A CA 1
ATOM 707 C C . PRO A 1 96 ? 42.361 -10.395 -51.180 1.00 53.12 96 PRO A C 1
ATOM 709 O O . PRO A 1 96 ? 43.476 -10.119 -50.751 1.00 53.12 96 PRO A O 1
ATOM 712 N N . LEU A 1 97 ? 41.582 -9.492 -51.777 1.00 60.81 97 LEU A N 1
ATOM 713 C CA . LEU A 1 97 ? 41.840 -8.064 -51.746 1.00 60.81 97 LEU A CA 1
ATOM 714 C C . LEU A 1 97 ? 41.735 -7.660 -50.282 1.00 60.81 97 LEU A C 1
ATOM 716 O O . LEU A 1 97 ? 40.638 -7.663 -49.722 1.00 60.81 97 LEU A O 1
ATOM 720 N N . GLU A 1 98 ? 42.881 -7.377 -49.663 1.00 63.81 98 GLU A N 1
ATOM 721 C CA . GLU A 1 98 ? 42.946 -6.774 -48.338 1.00 63.81 98 GLU A CA 1
ATOM 722 C C . GLU A 1 98 ? 41.947 -5.617 -48.304 1.00 63.81 98 GLU A C 1
ATOM 724 O O . GLU A 1 98 ? 42.004 -4.699 -49.131 1.00 63.81 98 GLU A O 1
ATOM 729 N N . GLU A 1 99 ? 40.953 -5.717 -47.418 1.00 61.75 99 GLU A N 1
ATOM 730 C CA . GLU A 1 99 ? 39.902 -4.713 -47.343 1.00 61.75 99 GLU A CA 1
ATOM 731 C C . GLU A 1 99 ? 40.551 -3.330 -47.168 1.00 61.75 99 GLU A C 1
ATOM 733 O O . GLU A 1 99 ? 41.400 -3.163 -46.286 1.00 61.75 99 GLU A O 1
ATOM 738 N N . PRO A 1 100 ? 40.167 -2.316 -47.967 1.00 78.12 100 PRO A N 1
ATOM 739 C CA . PRO A 1 100 ? 40.709 -0.975 -47.822 1.00 78.12 100 PRO A CA 1
ATOM 740 C C . PRO A 1 100 ? 40.580 -0.509 -46.368 1.00 78.12 100 PRO A C 1
ATOM 742 O O . PRO A 1 100 ? 39.476 -0.520 -45.820 1.00 78.12 100 PRO A O 1
ATOM 745 N N . GLU A 1 101 ? 41.673 -0.053 -45.743 1.00 73.06 101 GLU A N 1
ATOM 746 C CA . GLU A 1 101 ? 41.707 0.262 -44.301 1.00 73.06 101 GLU A CA 1
ATOM 747 C C . GLU A 1 101 ? 40.585 1.207 -43.834 1.00 73.06 101 GLU A C 1
ATOM 749 O O . GLU A 1 101 ? 40.163 1.169 -42.679 1.00 73.06 101 GLU A O 1
ATOM 754 N N . LYS A 1 102 ? 40.073 2.057 -44.733 1.00 79.06 102 LYS A N 1
ATOM 755 C CA . LYS A 1 102 ? 38.932 2.948 -44.477 1.00 79.06 102 LYS A CA 1
ATOM 756 C C . LYS A 1 102 ? 37.633 2.181 -44.209 1.00 79.06 102 LYS A C 1
ATOM 758 O O . LYS A 1 102 ? 36.879 2.567 -43.323 1.00 79.06 102 LYS A O 1
ATOM 763 N N . ILE A 1 103 ? 37.378 1.105 -44.954 1.00 81.75 103 ILE A N 1
ATOM 764 C CA . ILE A 1 103 ? 36.201 0.245 -44.776 1.00 81.75 103 ILE A CA 1
ATOM 765 C C . ILE A 1 103 ? 36.348 -0.559 -43.486 1.00 81.75 103 ILE A C 1
ATOM 767 O O . ILE A 1 103 ? 35.380 -0.655 -42.734 1.00 81.75 103 ILE A O 1
ATOM 771 N N . ARG A 1 104 ? 37.559 -1.042 -43.174 1.00 85.19 104 ARG A N 1
ATOM 772 C CA . ARG A 1 104 ? 37.845 -1.712 -41.897 1.00 85.19 104 ARG A CA 1
ATOM 773 C C . ARG A 1 104 ? 37.537 -0.802 -40.705 1.00 85.19 104 ARG A C 1
ATOM 775 O O . ARG A 1 104 ? 36.746 -1.176 -39.844 1.00 85.19 104 ARG A O 1
ATOM 782 N N . LYS A 1 105 ? 38.070 0.427 -40.706 1.00 88.50 105 LYS A N 1
ATOM 783 C CA . LYS A 1 105 ? 37.786 1.435 -39.666 1.00 88.50 105 LYS A CA 1
ATOM 784 C C . LYS A 1 105 ? 36.292 1.753 -39.569 1.00 88.50 105 LYS A C 1
ATOM 786 O O . LYS A 1 105 ? 35.744 1.777 -38.476 1.00 88.50 105 LYS A O 1
ATOM 791 N N . TRP A 1 106 ? 35.603 1.905 -40.701 1.00 92.19 106 TRP A N 1
ATOM 792 C CA . TRP A 1 106 ? 34.158 2.152 -40.709 1.00 92.19 106 TRP A CA 1
ATOM 793 C C . TRP A 1 106 ? 33.342 0.984 -40.130 1.00 92.19 106 TRP A C 1
ATOM 795 O O . TRP A 1 106 ? 32.396 1.212 -39.377 1.00 92.19 106 TRP A O 1
ATOM 805 N N . ARG A 1 107 ? 33.705 -0.268 -40.440 1.00 91.31 107 ARG A N 1
ATOM 806 C CA . ARG A 1 107 ? 33.072 -1.468 -39.867 1.00 91.31 107 ARG A CA 1
ATOM 807 C C . ARG A 1 107 ? 33.297 -1.550 -38.361 1.00 91.31 107 ARG A C 1
ATOM 809 O O . ARG A 1 107 ? 32.356 -1.857 -37.635 1.00 91.31 107 ARG A O 1
ATOM 816 N N . GLU A 1 108 ? 34.515 -1.270 -37.905 1.00 90.94 108 GLU A N 1
ATOM 817 C CA . GLU A 1 108 ? 34.868 -1.240 -36.482 1.00 90.94 108 GLU A CA 1
ATOM 818 C C . GLU A 1 108 ? 34.088 -0.150 -35.735 1.00 90.94 108 GLU A C 1
ATOM 820 O O . GLU A 1 108 ? 33.475 -0.441 -34.708 1.00 90.94 108 GLU A O 1
ATOM 825 N N . ASP A 1 109 ? 34.002 1.062 -36.289 1.00 90.88 109 ASP A N 1
ATOM 826 C CA . ASP A 1 109 ? 33.244 2.173 -35.703 1.00 90.88 109 ASP A CA 1
ATOM 827 C C . ASP A 1 109 ? 31.730 1.901 -35.675 1.00 90.88 109 ASP A C 1
ATOM 829 O O . ASP A 1 109 ? 31.061 2.174 -34.675 1.00 90.88 109 ASP A O 1
ATOM 833 N N . GLN A 1 110 ? 31.167 1.328 -36.747 1.00 94.62 110 GLN A N 1
ATOM 834 C CA . GLN A 1 110 ? 29.757 0.920 -36.782 1.00 94.62 110 GLN A CA 1
ATOM 835 C C . GLN A 1 110 ? 29.462 -0.191 -35.778 1.00 94.62 110 GLN A C 1
ATOM 837 O O . GLN A 1 110 ? 28.472 -0.108 -35.052 1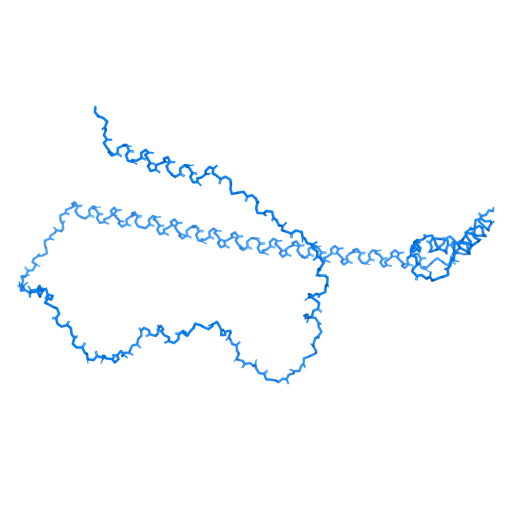.00 94.62 110 GLN A O 1
ATOM 842 N N . LYS A 1 111 ? 30.331 -1.206 -35.706 1.00 95.06 111 LYS A N 1
ATOM 843 C CA . LYS A 1 111 ? 30.209 -2.299 -34.739 1.00 95.06 111 LYS A CA 1
ATOM 844 C C . LYS A 1 111 ? 30.245 -1.762 -33.312 1.00 95.06 111 LYS A C 1
ATOM 846 O O . LYS A 1 111 ? 29.375 -2.109 -32.523 1.00 95.06 111 LYS A O 1
ATOM 851 N N . LYS A 1 112 ? 31.187 -0.866 -33.008 1.00 95.38 112 LYS A N 1
ATOM 852 C CA . LYS A 1 112 ? 31.302 -0.235 -31.690 1.00 95.38 112 LYS A CA 1
ATOM 853 C C . LYS A 1 112 ? 30.060 0.585 -31.335 1.00 95.38 112 LYS A C 1
ATOM 855 O O . LYS A 1 112 ? 29.564 0.491 -30.220 1.00 95.38 112 LYS A O 1
ATOM 860 N N . ARG A 1 113 ? 29.529 1.364 -32.284 1.00 95.69 113 ARG A N 1
ATOM 861 C CA . ARG A 1 113 ? 28.300 2.148 -32.078 1.00 95.69 113 ARG A CA 1
ATOM 862 C C . ARG A 1 113 ? 27.079 1.258 -31.844 1.00 95.69 113 ARG A C 1
ATOM 864 O O . ARG A 1 113 ? 26.186 1.650 -31.098 1.00 95.69 113 ARG A O 1
ATOM 871 N N . LEU A 1 114 ? 27.011 0.103 -32.506 1.00 95.50 114 LEU A N 1
ATOM 872 C CA . LEU A 1 114 ? 25.938 -0.864 -32.288 1.00 95.50 114 LEU A CA 1
ATOM 873 C C . LEU A 1 114 ? 26.062 -1.511 -30.905 1.00 95.50 114 LEU A C 1
ATOM 875 O O . LEU A 1 114 ? 25.102 -1.496 -30.151 1.00 95.50 114 LEU A O 1
ATOM 879 N N . GLU A 1 115 ? 27.262 -1.954 -30.533 1.00 95.62 115 GLU A N 1
ATOM 880 C CA . GLU A 1 115 ? 27.539 -2.535 -29.215 1.00 95.62 115 GLU A CA 1
ATOM 881 C C . GLU A 1 115 ? 27.248 -1.551 -28.067 1.00 95.62 115 GLU A C 1
ATOM 883 O O . GLU A 1 115 ? 26.689 -1.938 -27.045 1.00 95.62 115 GLU A O 1
ATOM 888 N N . GLU A 1 116 ? 27.547 -0.259 -28.243 1.00 95.75 116 GLU A N 1
ATOM 889 C CA . GLU A 1 116 ? 27.194 0.786 -27.273 1.00 95.75 116 GLU A CA 1
ATOM 890 C C . GLU A 1 116 ? 25.674 0.943 -27.109 1.00 95.75 116 GLU A C 1
ATOM 892 O O . GLU A 1 116 ? 25.184 1.087 -25.986 1.00 95.75 116 GLU A O 1
ATOM 897 N N . LYS A 1 117 ? 24.914 0.882 -28.210 1.00 96.50 117 LYS A N 1
ATOM 898 C CA . LYS A 1 117 ? 23.446 0.926 -28.163 1.00 96.50 117 LYS A CA 1
ATOM 899 C C . LYS A 1 117 ? 22.870 -0.315 -27.492 1.00 96.50 117 LYS A C 1
ATOM 901 O O . LYS A 1 117 ? 22.052 -0.170 -26.589 1.00 96.50 117 LYS A O 1
ATOM 906 N N . ASP A 1 118 ? 23.343 -1.498 -27.871 1.00 96.62 118 ASP A N 1
ATOM 907 C CA . ASP A 1 118 ? 22.899 -2.766 -27.290 1.00 96.62 118 ASP A CA 1
ATOM 908 C C . ASP A 1 118 ? 23.180 -2.794 -25.776 1.00 96.62 118 ASP A C 1
ATOM 910 O O . ASP A 1 118 ? 22.314 -3.164 -24.979 1.00 96.62 118 ASP A O 1
ATOM 914 N N . ALA A 1 119 ? 24.352 -2.308 -25.349 1.00 96.31 119 ALA A N 1
ATOM 915 C CA . ALA A 1 119 ? 24.706 -2.190 -23.936 1.00 96.31 119 ALA A CA 1
ATOM 916 C C . ALA A 1 119 ? 23.818 -1.181 -23.184 1.00 96.31 119 ALA A C 1
ATOM 918 O O . ALA A 1 119 ? 23.421 -1.430 -22.039 1.00 96.31 119 ALA A O 1
ATOM 919 N N . ALA A 1 120 ? 23.479 -0.048 -23.807 1.00 94.75 120 ALA A N 1
ATOM 920 C CA . ALA A 1 120 ? 22.575 0.941 -23.223 1.00 94.75 120 ALA A CA 1
ATOM 921 C C . ALA A 1 120 ? 21.147 0.390 -23.070 1.00 94.75 120 ALA A C 1
ATOM 923 O O . ALA A 1 120 ? 20.517 0.577 -22.024 1.00 94.75 120 ALA A O 1
ATOM 924 N N . GLU A 1 121 ? 20.649 -0.332 -24.076 1.00 94.50 121 GLU A N 1
ATOM 925 C CA . GLU A 1 121 ? 19.350 -1.004 -24.031 1.00 94.50 121 GLU A CA 1
ATOM 926 C C . GLU A 1 121 ? 19.311 -2.084 -22.950 1.00 94.50 121 GLU A C 1
ATOM 928 O O . GLU A 1 121 ? 18.357 -2.150 -22.167 1.00 94.50 121 GLU A O 1
ATOM 933 N N . GLU A 1 122 ? 20.362 -2.901 -22.843 1.00 94.88 122 GLU A N 1
ATOM 934 C CA . GLU A 1 122 ? 20.443 -3.937 -21.819 1.00 94.88 122 GLU A CA 1
ATOM 935 C C . GLU A 1 122 ? 20.468 -3.333 -20.410 1.00 94.88 122 GLU A C 1
ATOM 937 O O . GLU A 1 122 ? 19.761 -3.814 -19.516 1.00 94.88 122 GLU A O 1
ATOM 942 N N . LYS A 1 123 ? 21.222 -2.242 -20.217 1.00 97.19 123 LYS A N 1
ATOM 943 C CA . LYS A 1 123 ? 21.265 -1.506 -18.951 1.00 97.19 123 LYS A CA 1
ATOM 944 C C . LYS A 1 123 ? 19.888 -0.956 -18.589 1.00 97.19 123 LYS A C 1
ATOM 946 O O . LYS A 1 123 ? 19.403 -1.249 -17.497 1.00 97.19 123 LYS A O 1
ATOM 951 N N . LYS A 1 124 ? 19.210 -0.265 -19.512 1.00 96.06 124 LYS A N 1
ATOM 952 C CA . LYS A 1 124 ? 17.854 0.262 -19.280 1.00 96.06 124 LYS A CA 1
ATOM 953 C C . LYS A 1 124 ? 16.866 -0.860 -18.958 1.00 96.06 124 LYS A C 1
ATOM 955 O O . LYS A 1 124 ? 16.058 -0.746 -18.040 1.00 96.06 124 LYS A O 1
ATOM 960 N N . LYS A 1 125 ? 16.948 -1.991 -19.664 1.00 96.81 125 LYS A N 1
ATOM 961 C CA . LYS A 1 125 ? 16.109 -3.167 -19.396 1.00 96.81 125 LYS A CA 1
ATOM 962 C C . LYS A 1 125 ? 16.388 -3.770 -18.019 1.00 96.81 125 LYS A C 1
ATOM 964 O O . LYS A 1 125 ? 15.465 -4.251 -17.362 1.00 96.81 125 LYS A O 1
ATOM 969 N N . ARG A 1 126 ? 17.646 -3.793 -17.577 1.00 96.00 126 ARG A N 1
ATOM 970 C CA . ARG A 1 126 ? 18.027 -4.260 -16.238 1.00 96.00 126 ARG A CA 1
ATOM 971 C C . ARG A 1 126 ? 17.494 -3.325 -15.159 1.00 96.00 126 ARG A C 1
ATOM 973 O O . ARG A 1 126 ? 16.824 -3.808 -14.254 1.00 96.00 126 ARG A O 1
ATOM 980 N N . GLU A 1 127 ? 17.682 -2.020 -15.322 1.00 97.06 127 GLU A N 1
ATOM 981 C CA . GLU A 1 127 ? 17.168 -0.993 -14.410 1.00 97.06 127 GLU A CA 1
ATOM 982 C C . GLU A 1 127 ? 15.643 -1.063 -14.276 1.00 97.06 127 GLU A C 1
ATOM 984 O O . GLU A 1 127 ? 15.138 -1.122 -13.159 1.00 97.06 127 GLU A O 1
ATOM 989 N N . MET A 1 128 ? 14.907 -1.180 -15.388 1.00 96.44 128 MET A N 1
ATOM 990 C CA . MET A 1 128 ? 13.445 -1.333 -15.351 1.00 96.44 128 MET A CA 1
ATOM 991 C C . MET A 1 128 ? 13.009 -2.602 -14.607 1.00 96.44 128 MET A C 1
ATOM 993 O O . MET A 1 128 ? 12.058 -2.567 -13.828 1.00 96.44 128 MET A O 1
ATOM 997 N N . ARG A 1 129 ? 13.709 -3.730 -14.799 1.00 96.75 129 ARG A N 1
ATOM 998 C CA . ARG A 1 129 ? 13.407 -4.964 -14.052 1.00 96.75 129 ARG A CA 1
ATOM 999 C C . ARG A 1 129 ? 13.709 -4.824 -12.564 1.00 96.75 129 ARG A C 1
ATOM 1001 O O . ARG A 1 129 ? 12.937 -5.307 -11.742 1.00 96.75 129 ARG A O 1
ATOM 1008 N N . GLU A 1 130 ? 14.828 -4.201 -12.213 1.00 97.50 130 GLU A N 1
ATOM 1009 C CA . GLU A 1 130 ? 15.197 -3.972 -10.817 1.00 97.50 130 GLU A CA 1
ATOM 1010 C C . GLU A 1 130 ? 14.224 -3.016 -10.130 1.00 97.50 130 GLU A C 1
ATOM 1012 O O . GLU A 1 130 ? 13.843 -3.260 -8.988 1.00 97.50 130 GLU A O 1
ATOM 1017 N N . GLN A 1 131 ? 13.779 -1.968 -10.823 1.00 96.94 131 GLN A N 1
ATOM 1018 C CA . GLN A 1 131 ? 12.768 -1.044 -10.325 1.00 96.94 131 GLN A CA 1
ATOM 1019 C C . GLN A 1 131 ? 11.435 -1.757 -10.089 1.00 96.94 131 GLN A C 1
ATOM 1021 O O . GLN A 1 131 ? 10.910 -1.684 -8.982 1.00 96.94 131 GLN A O 1
ATOM 1026 N N . ALA A 1 132 ? 10.946 -2.524 -11.067 1.00 97.12 132 ALA A N 1
ATOM 1027 C CA . ALA A 1 132 ? 9.720 -3.307 -10.915 1.00 97.12 132 ALA A CA 1
ATOM 1028 C C . ALA A 1 132 ? 9.814 -4.304 -9.746 1.00 97.12 132 ALA A C 1
ATOM 1030 O O . ALA A 1 132 ? 8.869 -4.473 -8.975 1.00 97.12 132 ALA A O 1
ATOM 1031 N N . LYS A 1 133 ? 10.979 -4.941 -9.564 1.00 97.38 133 LYS A N 1
ATOM 1032 C CA . LYS A 1 133 ? 11.220 -5.837 -8.428 1.00 97.38 133 LYS A CA 1
ATOM 1033 C C . LYS A 1 133 ? 11.188 -5.086 -7.093 1.00 97.38 133 LYS A C 1
ATOM 1035 O O . LYS A 1 133 ? 10.543 -5.553 -6.159 1.00 97.38 133 LYS A O 1
ATOM 1040 N N . LYS A 1 134 ? 11.855 -3.930 -7.000 1.00 97.94 134 LYS A N 1
ATOM 1041 C CA . LYS A 1 134 ? 11.857 -3.088 -5.792 1.00 97.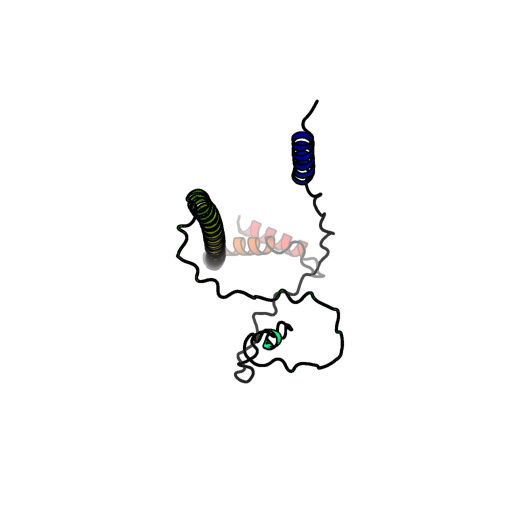94 134 LYS A CA 1
ATOM 1042 C C . LYS A 1 134 ? 10.453 -2.611 -5.438 1.00 97.94 134 LYS A C 1
ATOM 1044 O O . LYS A 1 134 ? 10.080 -2.671 -4.274 1.00 97.94 134 LYS A O 1
ATOM 1049 N N . GLU A 1 135 ? 9.674 -2.182 -6.425 1.00 97.75 135 GLU A N 1
ATOM 1050 C CA . GLU A 1 135 ? 8.293 -1.743 -6.222 1.00 97.75 135 GLU A CA 1
ATOM 1051 C C . GLU A 1 135 ? 7.405 -2.888 -5.719 1.00 97.75 135 GLU A C 1
ATOM 1053 O O . GLU A 1 135 ? 6.651 -2.712 -4.764 1.00 97.75 135 GLU A O 1
ATOM 1058 N N . LEU A 1 136 ? 7.559 -4.093 -6.276 1.00 96.81 136 LEU A N 1
ATOM 1059 C CA . LEU A 1 136 ? 6.843 -5.277 -5.800 1.00 96.81 136 LEU A CA 1
ATOM 1060 C C . LEU A 1 136 ? 7.225 -5.650 -4.359 1.00 96.81 136 LEU A C 1
ATOM 1062 O O . LEU A 1 136 ? 6.368 -6.028 -3.555 1.00 96.81 136 LEU A O 1
ATOM 1066 N N . GLU A 1 137 ? 8.511 -5.576 -4.020 1.00 97.31 137 GLU A N 1
ATOM 1067 C CA . GLU A 1 137 ? 8.987 -5.810 -2.655 1.00 97.31 137 GLU A CA 1
ATOM 1068 C C . GLU A 1 137 ? 8.440 -4.755 -1.685 1.00 97.31 137 GLU A C 1
ATOM 1070 O O . GLU A 1 137 ? 7.988 -5.103 -0.594 1.00 97.31 137 GLU A O 1
ATOM 1075 N N . GLU A 1 138 ? 8.429 -3.485 -2.085 1.00 97.69 138 GLU A N 1
ATOM 1076 C CA . GLU A 1 138 ? 7.896 -2.377 -1.293 1.00 97.69 138 GLU A CA 1
ATOM 1077 C C . GLU A 1 138 ? 6.384 -2.512 -1.073 1.00 97.69 138 GLU A C 1
ATOM 1079 O O . GLU A 1 138 ? 5.911 -2.428 0.061 1.00 97.69 138 GLU A O 1
ATOM 1084 N N . TRP A 1 139 ? 5.625 -2.845 -2.118 1.00 98.25 139 TRP A N 1
ATOM 1085 C CA . TRP A 1 139 ? 4.194 -3.122 -2.001 1.00 98.25 139 TRP A CA 1
ATOM 1086 C C . TRP A 1 139 ? 3.913 -4.277 -1.033 1.00 98.25 139 TRP A C 1
ATOM 1088 O O . TRP A 1 139 ? 3.035 -4.179 -0.170 1.00 98.25 139 TRP A O 1
ATOM 1098 N N . ASN A 1 140 ? 4.694 -5.359 -1.113 1.00 97.69 140 ASN A N 1
ATOM 1099 C CA . ASN A 1 140 ? 4.564 -6.481 -0.185 1.00 97.69 140 ASN A CA 1
ATOM 1100 C C . ASN A 1 140 ? 4.891 -6.076 1.256 1.00 97.69 140 ASN A C 1
ATOM 1102 O O . ASN A 1 140 ? 4.153 -6.459 2.165 1.00 97.69 140 ASN A O 1
ATOM 1106 N N . LYS A 1 141 ? 5.942 -5.278 1.481 1.00 98.31 141 LYS A N 1
ATOM 1107 C CA . LYS A 1 141 ? 6.265 -4.743 2.814 1.00 98.31 141 LYS A CA 1
ATOM 1108 C C . LYS A 1 141 ? 5.109 -3.917 3.363 1.00 98.31 141 LYS A C 1
ATOM 1110 O O . LYS A 1 141 ? 4.648 -4.200 4.463 1.00 98.31 141 LYS A O 1
ATOM 1115 N N . GLN A 1 142 ? 4.591 -2.967 2.587 1.00 97.31 142 GLN A N 1
ATOM 1116 C CA . GLN A 1 142 ? 3.466 -2.125 2.999 1.00 97.31 142 GLN A CA 1
ATOM 1117 C C . GLN A 1 142 ? 2.194 -2.933 3.274 1.00 97.31 142 GLN A C 1
ATOM 1119 O O . GLN A 1 142 ? 1.435 -2.631 4.193 1.00 97.31 142 GLN A O 1
ATOM 1124 N N . ARG A 1 143 ? 1.932 -3.980 2.488 1.00 98.12 143 ARG A N 1
ATOM 1125 C CA . ARG A 1 143 ? 0.803 -4.881 2.735 1.00 98.12 143 ARG A CA 1
ATOM 1126 C C . ARG A 1 143 ? 0.990 -5.658 4.036 1.00 98.12 143 ARG A C 1
ATOM 1128 O O . ARG A 1 143 ? 0.048 -5.753 4.819 1.00 98.12 143 ARG A O 1
ATOM 1135 N N . LEU A 1 144 ? 2.182 -6.203 4.271 1.00 98.00 144 LEU A N 1
ATOM 1136 C CA . LEU A 1 144 ? 2.493 -6.936 5.497 1.00 98.00 144 LEU A CA 1
ATOM 1137 C C . LEU A 1 144 ? 2.384 -6.037 6.730 1.00 98.00 144 LEU A C 1
ATOM 1139 O O . LEU A 1 144 ? 1.756 -6.449 7.702 1.00 98.00 144 LEU A O 1
ATOM 1143 N N . THR A 1 145 ? 2.907 -4.808 6.681 1.00 96.62 145 THR A N 1
ATOM 1144 C CA . THR A 1 145 ? 2.774 -3.851 7.791 1.00 96.62 145 THR A CA 1
ATOM 1145 C C . THR A 1 145 ? 1.316 -3.486 8.043 1.00 96.62 145 THR A C 1
ATOM 1147 O O . THR A 1 145 ? 0.877 -3.558 9.183 1.00 96.62 145 THR A O 1
ATOM 1150 N N . LYS A 1 146 ? 0.518 -3.212 7.001 1.00 97.25 146 LYS A N 1
ATOM 1151 C CA . LYS A 1 146 ? -0.930 -2.958 7.145 1.00 97.25 146 LYS A CA 1
ATOM 1152 C C . LYS A 1 146 ? -1.665 -4.124 7.803 1.00 97.25 146 LYS A C 1
ATOM 1154 O O . LYS A 1 146 ? -2.520 -3.908 8.660 1.00 97.25 146 LYS A O 1
ATOM 1159 N N . VAL A 1 147 ? -1.350 -5.356 7.402 1.00 97.62 147 VAL A N 1
ATOM 1160 C CA . VAL A 1 147 ? -1.944 -6.563 7.993 1.00 97.62 147 VAL A CA 1
ATOM 1161 C C . VAL A 1 147 ? -1.523 -6.713 9.453 1.00 97.62 147 VAL A C 1
ATOM 1163 O O . VAL A 1 147 ? -2.366 -7.018 10.294 1.00 97.62 147 VAL A O 1
ATOM 1166 N N . GLU A 1 148 ? -0.251 -6.490 9.771 1.00 97.12 148 GLU A N 1
ATOM 1167 C CA . GLU A 1 148 ? 0.250 -6.595 11.141 1.00 97.12 148 GLU A CA 1
ATOM 1168 C C . GLU A 1 148 ? -0.339 -5.508 12.047 1.00 97.12 148 GLU A C 1
ATOM 1170 O O . GLU A 1 148 ? -0.826 -5.808 13.136 1.00 97.12 148 GLU A O 1
ATOM 1175 N N . ASP A 1 149 ? -0.428 -4.271 11.563 1.00 97.25 149 ASP A N 1
ATOM 1176 C CA . ASP A 1 149 ? -1.092 -3.175 12.264 1.00 97.25 149 ASP A CA 1
ATOM 1177 C C . ASP A 1 149 ? -2.577 -3.469 12.491 1.00 97.25 149 ASP A C 1
ATOM 1179 O O . ASP A 1 149 ? -3.107 -3.177 13.562 1.00 97.25 149 ASP A O 1
ATOM 1183 N N . ALA A 1 150 ? -3.267 -4.070 11.517 1.00 96.81 150 ALA A N 1
ATOM 1184 C CA . ALA A 1 150 ? -4.659 -4.482 11.676 1.00 96.81 150 ALA A CA 1
ATOM 1185 C C . ALA A 1 150 ? -4.808 -5.588 12.732 1.00 96.81 150 ALA A C 1
ATOM 1187 O O . ALA A 1 150 ? -5.687 -5.500 13.592 1.00 96.81 150 ALA A O 1
ATOM 1188 N N . LYS A 1 151 ? -3.928 -6.599 12.721 1.00 97.06 151 LYS A N 1
ATOM 1189 C CA . LYS A 1 151 ? -3.896 -7.655 13.747 1.00 97.06 151 LYS A CA 1
ATOM 1190 C C . LYS A 1 151 ? -3.633 -7.077 15.131 1.00 97.06 151 LYS A C 1
ATOM 1192 O O . LYS A 1 151 ? -4.346 -7.424 16.071 1.00 97.06 151 LYS A O 1
ATOM 1197 N N . LYS A 1 152 ? -2.654 -6.177 15.252 1.00 97.06 152 LYS A N 1
ATOM 1198 C CA . LYS A 1 152 ? -2.318 -5.500 16.504 1.00 97.06 152 LYS A CA 1
ATOM 1199 C C . LYS A 1 152 ? -3.489 -4.662 17.005 1.00 97.06 152 LYS A C 1
ATOM 1201 O O . LYS A 1 152 ? -3.910 -4.850 18.137 1.00 97.06 152 LYS A O 1
ATOM 1206 N N . LYS A 1 153 ? -4.095 -3.832 16.151 1.00 95.69 153 LYS A N 1
ATOM 1207 C CA . LYS A 1 153 ? -5.300 -3.057 16.495 1.00 95.69 153 LYS A CA 1
ATOM 1208 C C . LYS A 1 153 ? -6.447 -3.955 16.950 1.00 95.69 153 LYS A C 1
ATOM 1210 O O . LYS A 1 153 ? -7.134 -3.610 17.905 1.00 95.69 153 LYS A O 1
ATOM 1215 N N . ASN A 1 154 ? -6.652 -5.103 16.303 1.00 95.00 154 ASN A N 1
ATOM 1216 C CA . ASN A 1 154 ? -7.687 -6.051 16.710 1.00 95.00 154 ASN A CA 1
ATOM 1217 C C . ASN A 1 154 ? -7.363 -6.691 18.071 1.00 95.00 154 ASN A C 1
ATOM 1219 O O . ASN A 1 154 ? -8.224 -6.765 18.940 1.00 95.00 154 ASN A O 1
ATOM 1223 N N . ARG A 1 155 ? -6.102 -7.072 18.305 1.00 95.69 155 ARG A N 1
ATOM 1224 C CA . ARG A 1 155 ? -5.644 -7.588 19.602 1.00 95.69 155 ARG A CA 1
ATOM 1225 C C . ARG A 1 155 ? -5.771 -6.543 20.715 1.00 95.69 155 ARG A C 1
ATOM 1227 O O . ARG A 1 155 ? -6.233 -6.873 21.802 1.00 95.69 155 ARG A O 1
ATOM 1234 N N . ASP A 1 156 ? -5.392 -5.298 20.462 1.00 93.19 156 ASP A N 1
ATOM 1235 C CA . ASP A 1 156 ? -5.492 -4.199 21.427 1.00 93.19 156 ASP A CA 1
ATOM 1236 C C . ASP A 1 156 ? -6.964 -3.859 21.719 1.00 93.19 156 ASP A C 1
ATOM 1238 O O . ASP A 1 156 ? -7.357 -3.642 22.868 1.00 93.19 156 ASP A O 1
ATOM 1242 N N . ARG A 1 157 ? -7.823 -3.897 20.693 1.00 89.81 157 ARG A N 1
ATOM 1243 C CA . ARG A 1 157 ? -9.276 -3.773 20.854 1.00 89.81 157 ARG A CA 1
ATOM 1244 C C . ARG A 1 157 ? -9.850 -4.907 21.700 1.00 89.81 157 ARG A C 1
ATOM 1246 O O . ARG A 1 157 ? -10.642 -4.639 22.592 1.00 89.81 157 ARG A O 1
ATOM 1253 N N . GLU A 1 158 ? -9.435 -6.144 21.458 1.00 89.38 158 GLU A N 1
ATOM 1254 C CA . GLU A 1 158 ? -9.900 -7.303 22.222 1.00 89.38 158 GLU A CA 1
ATOM 1255 C C . GLU A 1 158 ? -9.413 -7.247 23.675 1.00 89.38 158 GLU A C 1
ATOM 1257 O O . GLU A 1 158 ? -10.195 -7.420 24.600 1.00 89.38 158 GLU A O 1
ATOM 1262 N N . THR A 1 159 ? -8.141 -6.922 23.913 1.00 88.81 159 THR A N 1
ATOM 1263 C CA . THR A 1 159 ? -7.604 -6.799 25.280 1.00 88.81 159 THR A CA 1
ATOM 1264 C C . THR A 1 159 ? -8.229 -5.638 26.051 1.00 88.81 159 THR A C 1
ATOM 1266 O O . THR A 1 159 ? -8.487 -5.771 27.245 1.00 88.81 159 THR A O 1
ATOM 1269 N N . SER A 1 160 ? -8.506 -4.505 25.400 1.00 85.06 160 SER A N 1
ATOM 1270 C CA . SER A 1 160 ? -9.260 -3.412 26.026 1.00 85.06 160 SER A CA 1
ATOM 1271 C C . SER A 1 160 ? -10.721 -3.793 26.266 1.00 85.06 160 SER A C 1
ATOM 1273 O O . SER A 1 160 ? -11.253 -3.462 27.321 1.00 85.06 160 SER A O 1
ATOM 1275 N N . TRP A 1 161 ? -11.359 -4.533 25.354 1.00 81.44 161 TRP A N 1
ATOM 1276 C CA . TRP A 1 161 ? -12.707 -5.065 25.556 1.00 81.44 161 TRP A CA 1
ATOM 1277 C C . TRP A 1 161 ? -12.765 -6.045 26.735 1.00 81.44 161 TRP A C 1
ATOM 1279 O O . TRP A 1 161 ? -13.619 -5.883 27.598 1.00 81.44 161 TRP A O 1
ATOM 1289 N N . GLN A 1 162 ? -11.809 -6.971 26.842 1.00 82.19 162 GLN A N 1
ATOM 1290 C CA . GLN A 1 162 ? -11.689 -7.908 27.964 1.00 82.19 162 GLN A CA 1
ATOM 1291 C C . GLN A 1 162 ? -11.441 -7.190 29.292 1.00 82.19 162 GLN A C 1
ATOM 1293 O O . GLN A 1 162 ? -12.128 -7.473 30.265 1.00 82.19 162 GLN A O 1
ATOM 1298 N N . LYS A 1 163 ? -10.525 -6.211 29.335 1.00 80.38 163 LYS A N 1
ATOM 1299 C CA . LYS A 1 163 ? -10.296 -5.387 30.538 1.00 80.38 163 LYS A CA 1
ATOM 1300 C C . LYS A 1 163 ? -11.543 -4.620 30.962 1.00 80.38 163 LYS A C 1
ATOM 1302 O O . LYS A 1 163 ? -11.811 -4.517 32.150 1.00 80.38 163 LYS A O 1
ATOM 1307 N N . ASN A 1 164 ? -12.296 -4.091 29.998 1.00 71.88 164 ASN A N 1
ATOM 1308 C CA . ASN A 1 164 ? -13.570 -3.442 30.284 1.00 71.88 164 ASN A CA 1
ATOM 1309 C C . ASN A 1 164 ? -14.636 -4.464 30.721 1.00 71.88 164 ASN A C 1
ATOM 1311 O O . ASN A 1 164 ? -15.533 -4.098 31.460 1.00 71.88 164 ASN A O 1
ATOM 1315 N N . GLY A 1 165 ? -14.578 -5.718 30.260 1.00 66.81 165 GLY A N 1
ATOM 1316 C CA . GLY A 1 165 ? -15.518 -6.786 30.619 1.00 66.81 165 GLY A CA 1
ATOM 1317 C C . GLY A 1 165 ? -15.261 -7.439 31.982 1.00 66.81 165 GLY A C 1
ATOM 1318 O O . GLY A 1 165 ? -16.207 -7.909 32.603 1.00 66.81 165 GLY A O 1
ATOM 1319 N N . ASP A 1 166 ? -14.016 -7.436 32.466 1.00 62.53 166 ASP A N 1
ATOM 1320 C CA . ASP A 1 166 ? -13.595 -8.035 33.747 1.00 62.53 166 ASP A CA 1
ATOM 1321 C C . ASP A 1 166 ? -13.722 -7.069 34.944 1.00 62.53 166 ASP A C 1
ATOM 1323 O O . ASP A 1 166 ? -13.040 -7.178 35.963 1.00 62.53 166 ASP A O 1
ATOM 1327 N N . VAL A 1 167 ? -14.605 -6.078 34.826 1.00 60.19 167 VAL A N 1
ATOM 1328 C CA . VAL A 1 167 ? -14.914 -5.121 35.889 1.00 60.19 167 VAL A CA 1
ATOM 1329 C C . VAL A 1 167 ? -15.802 -5.817 36.931 1.00 60.19 167 VAL A C 1
ATOM 1331 O O . VAL A 1 167 ? -17.030 -5.750 36.925 1.00 60.19 167 VAL A O 1
ATOM 1334 N N . THR A 1 168 ? -15.156 -6.567 37.822 1.00 58.22 168 THR A N 1
ATOM 1335 C CA . THR A 1 168 ? -15.791 -7.318 38.920 1.00 58.22 168 THR A CA 1
ATOM 1336 C C . THR A 1 168 ? -15.836 -6.545 40.238 1.00 58.22 168 THR A C 1
ATOM 1338 O O . THR A 1 168 ? -16.408 -7.034 41.211 1.00 58.22 168 THR A O 1
ATOM 1341 N N . LYS A 1 169 ? -15.262 -5.338 40.300 1.00 60.62 169 LYS A N 1
ATOM 1342 C CA . LYS A 1 169 ? -15.324 -4.502 41.502 1.00 60.62 169 LYS A CA 1
ATOM 1343 C C . LYS A 1 169 ? -16.702 -3.854 41.616 1.00 60.62 169 LYS A C 1
ATOM 1345 O O . LYS A 1 169 ? -17.133 -3.121 40.727 1.00 60.62 169 LYS A O 1
ATOM 1350 N N . GLU A 1 170 ? -17.385 -4.141 42.720 1.00 56.53 170 GLU A N 1
ATOM 1351 C CA . GLU A 1 170 ? -18.678 -3.553 43.080 1.00 56.53 170 GLU A CA 1
ATOM 1352 C C . GLU A 1 170 ? -18.577 -2.013 43.035 1.00 56.53 170 GLU A C 1
ATOM 1354 O O . GLU A 1 170 ? -17.840 -1.413 43.814 1.00 56.53 170 GLU A O 1
ATOM 1359 N N . GLY A 1 171 ? -19.254 -1.382 42.065 1.00 64.19 171 GLY A N 1
ATOM 1360 C CA . GLY A 1 171 ? -19.234 0.071 41.815 1.00 64.19 171 GLY A CA 1
ATOM 1361 C C . GLY A 1 171 ? -18.922 0.461 40.362 1.00 64.19 171 GLY A C 1
ATOM 1362 O O . GLY A 1 171 ? -19.659 1.238 39.762 1.00 64.19 171 GLY A O 1
ATOM 1363 N N . GLU A 1 172 ? -17.909 -0.146 39.738 1.00 70.31 172 GLU A N 1
ATOM 1364 C CA . GLU A 1 172 ? -17.465 0.205 38.369 1.00 70.31 172 GLU A CA 1
ATOM 1365 C C . GLU A 1 172 ? -18.425 -0.323 37.267 1.00 70.31 172 GLU A C 1
ATOM 1367 O O . GLU A 1 172 ? -18.408 0.127 36.118 1.00 70.31 172 GLU A O 1
ATOM 1372 N N . GLN A 1 173 ? -19.326 -1.247 37.618 1.00 74.62 173 GLN A N 1
ATOM 1373 C CA . GLN A 1 173 ? -20.296 -1.862 36.699 1.00 74.62 173 GLN A CA 1
ATOM 1374 C C . GLN A 1 173 ? -21.332 -0.864 36.153 1.00 74.62 173 GLN A C 1
ATOM 1376 O O . GLN A 1 173 ? -21.711 -0.933 34.982 1.00 74.62 173 GLN A O 1
ATOM 1381 N N . TRP A 1 174 ? -21.783 0.095 36.969 1.00 77.75 174 TRP A N 1
ATOM 1382 C CA . TRP A 1 174 ? -22.761 1.097 36.532 1.00 77.75 174 TRP A CA 1
ATOM 1383 C C . TRP A 1 174 ? -22.150 2.134 35.586 1.00 77.75 174 TRP A C 1
ATOM 1385 O O . TRP A 1 174 ? -22.800 2.542 34.623 1.00 77.75 174 TRP A O 1
ATOM 1395 N N . GLU A 1 175 ? -20.883 2.497 35.791 1.00 78.88 175 GLU A N 1
ATOM 1396 C CA . GLU A 1 175 ? -20.135 3.372 34.881 1.00 78.88 175 GLU A CA 1
ATOM 1397 C C . GLU A 1 175 ? -19.943 2.714 33.502 1.00 78.88 175 GLU A C 1
ATOM 1399 O O . GLU A 1 175 ? -20.111 3.354 32.460 1.00 78.88 175 GLU A O 1
ATOM 1404 N N . GLN A 1 176 ? -19.702 1.400 33.471 1.00 79.50 176 GLN A N 1
ATOM 1405 C CA . GLN A 1 176 ? -19.648 0.632 32.229 1.00 79.50 176 GLN A CA 1
ATOM 1406 C C . GLN A 1 176 ? -21.002 0.592 31.503 1.00 79.50 176 GLN A C 1
ATOM 1408 O O . GLN A 1 176 ? -21.048 0.788 30.284 1.00 79.50 176 GLN A O 1
ATOM 1413 N N . ILE A 1 177 ? -22.104 0.369 32.228 1.00 79.50 177 ILE A N 1
ATOM 1414 C CA . ILE A 1 177 ? -23.458 0.382 31.655 1.00 79.50 177 ILE A CA 1
ATOM 1415 C C . ILE A 1 177 ? -23.782 1.768 31.082 1.00 79.50 177 ILE A C 1
ATOM 1417 O O . ILE A 1 177 ? -24.251 1.853 29.946 1.00 79.50 177 ILE A O 1
ATOM 1421 N N . ALA A 1 178 ? -23.471 2.854 31.798 1.00 82.44 178 ALA A N 1
ATOM 1422 C CA . ALA A 1 178 ? -23.643 4.218 31.291 1.00 82.44 178 ALA A CA 1
ATOM 1423 C C . ALA A 1 178 ? -22.858 4.444 29.991 1.00 82.44 178 ALA A C 1
ATOM 1425 O O . ALA A 1 178 ? -23.421 4.910 28.999 1.00 82.44 178 ALA A O 1
ATOM 1426 N N . LYS A 1 179 ? -21.592 4.013 29.948 1.00 81.31 179 LYS A N 1
ATOM 1427 C CA . LYS A 1 179 ? -20.752 4.097 28.746 1.00 81.31 179 LYS A CA 1
ATOM 1428 C C . LYS A 1 179 ? -21.325 3.298 27.570 1.00 81.31 179 LYS A C 1
ATOM 1430 O O . LYS A 1 179 ? -21.251 3.748 26.426 1.00 81.31 179 LYS A O 1
ATOM 1435 N N . MET A 1 180 ? -21.923 2.130 27.814 1.00 81.56 180 MET A N 1
ATOM 1436 C CA . MET A 1 180 ? -22.623 1.353 26.777 1.00 81.56 180 MET A CA 1
ATOM 1437 C C . MET A 1 180 ? -23.895 2.059 26.280 1.00 81.56 180 MET A C 1
ATOM 1439 O O . MET A 1 180 ? -24.163 2.068 25.079 1.00 81.56 180 MET A O 1
ATOM 1443 N N . VAL A 1 181 ? -24.661 2.680 27.181 1.00 82.69 181 VAL A N 1
ATOM 1444 C CA . VAL A 1 181 ? -25.888 3.422 26.845 1.00 82.69 181 VAL A CA 1
ATOM 1445 C C . VAL A 1 181 ? -25.579 4.687 26.032 1.00 82.69 181 VAL A C 1
ATOM 1447 O O . VAL A 1 181 ? -26.309 4.994 25.084 1.00 82.69 181 VAL A O 1
ATOM 1450 N N . GLU A 1 182 ? -24.484 5.381 26.351 1.00 80.88 182 GLU A N 1
ATOM 1451 C CA . GLU A 1 182 ? -24.033 6.594 25.657 1.00 80.88 182 GLU A CA 1
ATOM 1452 C C . GLU A 1 182 ? -23.357 6.303 24.305 1.00 80.88 182 GLU A C 1
ATOM 1454 O O . GLU A 1 182 ? -23.577 7.028 23.334 1.00 80.88 182 GLU A O 1
ATOM 1459 N N . SER A 1 183 ? -22.581 5.215 24.207 1.00 76.25 183 SER A N 1
ATOM 1460 C CA . SER A 1 183 ? -21.914 4.798 22.958 1.00 76.25 183 SER A CA 1
ATOM 1461 C C . SER A 1 183 ? -22.843 4.138 21.935 1.00 76.25 183 SER A C 1
ATOM 1463 O O . SER A 1 183 ? -22.459 3.956 20.776 1.00 76.25 183 SER A O 1
ATOM 1465 N N . GLY A 1 184 ? -24.071 3.793 22.328 1.00 77.75 184 GLY A N 1
ATOM 1466 C CA . GLY A 1 184 ? -25.073 3.278 21.406 1.00 77.75 184 GLY A CA 1
ATOM 1467 C C . GLY A 1 184 ? -25.373 4.279 20.276 1.00 77.75 184 GLY A C 1
ATOM 1468 O O . GLY A 1 184 ? -25.448 5.485 20.524 1.00 77.75 184 GLY A O 1
ATOM 1469 N N . PRO A 1 185 ? -25.588 3.820 19.030 1.00 68.81 185 PRO A N 1
ATOM 1470 C CA . PRO A 1 185 ? -25.820 4.708 17.894 1.00 68.81 185 PRO A CA 1
ATOM 1471 C C . PRO A 1 185 ? -26.977 5.683 18.166 1.00 68.81 185 PRO A C 1
ATOM 1473 O O . PRO A 1 185 ? -28.083 5.275 18.533 1.00 68.81 185 PRO A O 1
ATOM 1476 N N . LYS A 1 186 ? -26.721 6.987 17.962 1.00 62.06 186 LYS A N 1
ATOM 1477 C CA . LYS A 1 186 ? -27.730 8.062 18.078 1.00 62.06 186 LYS A CA 1
ATOM 1478 C C . LYS A 1 186 ? -28.878 7.889 17.075 1.00 62.06 186 LYS A C 1
ATOM 1480 O O . LYS A 1 186 ? -29.971 8.393 17.291 1.00 62.06 186 LYS A O 1
ATOM 1485 N N . THR A 1 187 ? -28.635 7.132 16.008 1.00 59.38 187 THR A N 1
ATOM 1486 C CA . THR A 1 187 ? -29.573 6.805 14.932 1.00 59.38 187 THR A CA 1
ATOM 1487 C C . THR A 1 187 ? -29.911 5.314 14.955 1.00 59.38 187 THR A C 1
ATOM 1489 O O . THR A 1 187 ? -29.638 4.563 14.020 1.00 59.38 187 THR A O 1
ATOM 1492 N N . ASN A 1 188 ? -30.500 4.839 16.052 1.00 61.50 188 ASN A N 1
ATOM 1493 C CA . ASN A 1 188 ? -31.112 3.515 16.039 1.00 61.50 188 ASN A CA 1
ATOM 1494 C C . ASN A 1 188 ? -32.318 3.558 15.082 1.00 61.50 188 ASN A C 1
ATOM 1496 O O . ASN A 1 188 ? -33.255 4.311 15.330 1.00 61.50 188 ASN A O 1
ATOM 1500 N N . LYS A 1 189 ? -32.322 2.761 14.003 1.00 67.75 189 LYS A N 1
ATOM 1501 C CA . LYS A 1 189 ? -33.448 2.637 13.044 1.00 67.75 189 LYS A CA 1
ATOM 1502 C C . LYS A 1 189 ? -34.661 1.903 13.651 1.00 67.75 189 LYS A C 1
ATOM 1504 O O . LYS A 1 189 ? -35.416 1.240 12.947 1.00 67.75 189 LYS A O 1
ATOM 1509 N N . ASN A 1 190 ? -34.813 1.951 14.970 1.00 67.25 190 ASN A N 1
ATOM 1510 C CA . ASN A 1 190 ? -35.910 1.329 15.688 1.00 67.25 190 ASN A CA 1
ATOM 1511 C C . ASN A 1 190 ? -37.083 2.317 15.745 1.00 67.25 190 ASN A C 1
ATOM 1513 O O . ASN A 1 190 ? -36.886 3.506 15.972 1.00 67.25 190 ASN A O 1
ATOM 1517 N N . THR A 1 191 ? -38.306 1.832 15.545 1.00 70.19 191 THR A N 1
ATOM 1518 C CA . THR A 1 191 ? -39.530 2.653 15.489 1.00 70.19 191 THR A CA 1
ATOM 1519 C C . THR A 1 191 ? -39.961 3.213 16.846 1.00 70.19 191 THR A C 1
ATOM 1521 O O . THR A 1 191 ? -40.892 4.012 16.912 1.00 70.19 191 THR A O 1
ATOM 1524 N N . LYS A 1 192 ? -39.308 2.795 17.936 1.00 76.81 192 LYS A N 1
ATOM 1525 C CA . LYS A 1 192 ? -39.597 3.244 19.301 1.00 76.81 192 LYS A CA 1
ATOM 1526 C C . LYS A 1 192 ? -38.523 4.217 19.776 1.00 76.81 192 LYS A C 1
ATOM 1528 O O . LYS A 1 192 ? -37.343 3.863 19.821 1.00 76.81 192 LYS A O 1
ATOM 1533 N N . ASP A 1 193 ? -38.949 5.411 20.180 1.00 78.94 193 ASP A N 1
ATOM 1534 C CA . ASP A 1 193 ? -38.075 6.381 20.831 1.00 78.94 193 ASP A CA 1
ATOM 1535 C C . ASP A 1 193 ? -37.667 5.868 22.221 1.00 78.94 193 ASP A C 1
ATOM 1537 O O . ASP A 1 193 ? -38.501 5.615 23.089 1.00 78.94 193 ASP A O 1
ATOM 1541 N N . THR A 1 194 ? -36.364 5.684 22.416 1.00 81.88 194 THR A N 1
ATOM 1542 C CA . THR A 1 194 ? -35.771 5.216 23.678 1.00 81.88 194 THR A CA 1
ATOM 1543 C C . THR A 1 194 ? -35.052 6.336 24.429 1.00 81.88 194 THR A C 1
ATOM 1545 O O . THR A 1 194 ? -34.451 6.074 25.467 1.00 81.88 194 THR A O 1
ATOM 1548 N N . SER A 1 195 ? -35.134 7.585 23.957 1.00 83.81 195 SER A N 1
ATOM 1549 C CA . SER A 1 195 ? -34.407 8.733 24.517 1.00 83.81 195 SER A CA 1
ATOM 1550 C C . SER A 1 195 ? -34.729 8.952 25.995 1.00 83.81 195 SER A C 1
ATOM 1552 O O . SER A 1 195 ? -33.816 9.009 26.811 1.00 83.81 195 SER A O 1
ATOM 1554 N N . ARG A 1 196 ? -36.017 8.930 26.368 1.00 84.81 196 ARG A N 1
ATOM 1555 C CA . ARG A 1 196 ? -36.452 9.070 27.771 1.00 84.81 196 ARG A CA 1
ATOM 1556 C C . ARG A 1 196 ? -35.970 7.926 28.667 1.00 84.81 196 ARG A C 1
ATOM 1558 O O . ARG A 1 196 ? -35.640 8.142 29.826 1.00 84.81 196 ARG A O 1
ATOM 1565 N N . MET A 1 197 ? -35.933 6.701 28.141 1.00 86.00 197 MET A N 1
ATOM 1566 C CA . MET A 1 197 ? -35.423 5.541 28.881 1.00 86.00 197 MET A CA 1
ATOM 1567 C C . MET A 1 197 ? -33.918 5.677 29.127 1.00 86.00 197 MET A C 1
ATOM 1569 O O . MET A 1 197 ? -33.462 5.429 30.238 1.00 86.00 197 MET A O 1
ATOM 1573 N N . LYS A 1 198 ? -33.158 6.108 28.110 1.00 84.94 198 LYS A N 1
ATOM 1574 C CA . LYS A 1 198 ? -31.720 6.376 28.232 1.00 84.94 198 LYS A CA 1
ATOM 1575 C C . LYS A 1 198 ? -31.440 7.487 29.242 1.00 84.94 198 LYS A C 1
ATOM 1577 O O . LYS A 1 198 ? -30.550 7.329 30.065 1.00 84.94 198 LYS A O 1
ATOM 1582 N N . GLU A 1 199 ? -32.215 8.568 29.206 1.00 87.19 199 GLU A N 1
ATOM 1583 C CA . GLU A 1 199 ? -32.090 9.695 30.135 1.00 87.19 199 GLU A CA 1
ATOM 1584 C C . GLU A 1 199 ? -32.335 9.268 31.589 1.00 87.19 199 GLU A C 1
ATOM 1586 O O . GLU A 1 199 ? -31.496 9.526 32.448 1.00 87.19 199 GLU A O 1
ATOM 1591 N N . LEU A 1 200 ? -33.417 8.523 31.852 1.00 87.19 200 LEU A N 1
ATOM 1592 C CA . LEU A 1 200 ? -33.701 7.987 33.188 1.00 87.19 200 LEU A CA 1
ATOM 1593 C C . LEU A 1 200 ? -32.610 7.025 33.674 1.00 87.19 200 LEU A C 1
ATOM 1595 O O . LEU A 1 200 ? -32.208 7.096 34.831 1.00 87.19 200 LEU A O 1
ATOM 1599 N N . LEU A 1 201 ? -32.105 6.147 32.800 1.00 83.62 201 LEU A N 1
ATOM 1600 C CA . LEU A 1 201 ? -31.016 5.230 33.148 1.00 83.62 201 LEU A CA 1
ATOM 1601 C C . LEU A 1 201 ? -29.729 5.986 33.498 1.00 83.62 201 LEU A C 1
ATOM 1603 O O . LEU A 1 201 ? -29.100 5.668 34.502 1.00 83.62 201 LEU A O 1
ATOM 1607 N N . LEU A 1 202 ? -29.353 7.005 32.719 1.00 85.00 202 LEU A N 1
ATOM 1608 C CA . LEU A 1 202 ? -28.177 7.832 33.005 1.00 85.00 202 LEU A CA 1
ATOM 1609 C C . LEU A 1 202 ? -28.338 8.625 34.309 1.00 85.00 202 LEU A C 1
ATOM 1611 O O . LEU A 1 202 ? -27.389 8.709 35.085 1.00 85.00 202 LEU A O 1
ATOM 1615 N N . GLN A 1 203 ? -29.533 9.160 34.577 1.00 85.94 203 GLN A N 1
ATOM 1616 C CA . GLN A 1 203 ? -29.826 9.873 35.820 1.00 85.94 203 GLN A CA 1
ATOM 1617 C C . GLN A 1 203 ? -29.712 8.952 37.041 1.00 85.94 203 GLN A C 1
ATOM 1619 O O . GLN A 1 203 ? -29.031 9.303 38.001 1.00 85.94 203 GLN A O 1
ATOM 1624 N N . MET A 1 204 ? -30.320 7.762 36.992 1.00 83.12 204 MET A N 1
ATOM 1625 C CA . MET A 1 204 ? -30.225 6.788 38.084 1.00 83.12 204 MET A CA 1
ATOM 1626 C C . MET A 1 204 ? -28.774 6.389 38.353 1.00 83.12 204 MET A C 1
ATOM 1628 O O . MET A 1 204 ? -28.362 6.337 39.507 1.00 83.12 204 MET A O 1
ATOM 1632 N N . ILE A 1 205 ? -27.986 6.170 37.296 1.00 81.25 205 ILE A N 1
ATOM 1633 C CA . ILE A 1 205 ? -26.563 5.838 37.423 1.00 81.25 205 ILE A CA 1
ATOM 1634 C C . ILE A 1 205 ? -25.775 6.995 38.062 1.00 81.25 205 ILE A C 1
ATOM 1636 O O . ILE A 1 205 ? -24.930 6.767 38.930 1.00 81.25 205 ILE A O 1
ATOM 1640 N N . ALA A 1 206 ? -26.062 8.242 37.676 1.00 81.50 206 ALA A N 1
ATOM 1641 C CA . ALA A 1 206 ? -25.417 9.426 38.242 1.00 81.50 206 ALA A CA 1
ATOM 1642 C C . ALA A 1 206 ? -25.774 9.652 39.722 1.00 81.50 206 ALA A C 1
ATOM 1644 O O . ALA A 1 206 ? -24.929 10.101 40.495 1.00 81.50 206 ALA A O 1
ATOM 1645 N N . GLU A 1 207 ? -27.005 9.335 40.124 1.00 81.06 207 GLU A N 1
ATOM 1646 C CA . GLU A 1 207 ? -27.462 9.428 41.514 1.00 81.06 207 GLU A CA 1
ATOM 1647 C C . GLU A 1 207 ? -26.851 8.334 42.402 1.00 81.06 207 GLU A C 1
ATOM 1649 O O . GLU A 1 207 ? -26.534 8.609 43.555 1.00 81.06 207 GLU A O 1
ATOM 1654 N N . THR A 1 208 ? -26.620 7.126 41.875 1.00 71.62 208 THR A N 1
ATOM 1655 C CA . THR A 1 208 ? -25.986 6.022 42.622 1.00 71.62 208 THR A CA 1
ATOM 1656 C C . THR A 1 208 ? -24.475 6.168 42.825 1.00 71.62 208 THR A C 1
ATOM 1658 O O . THR A 1 208 ? -23.922 5.497 43.690 1.00 71.62 208 THR A O 1
ATOM 1661 N N . ASN A 1 209 ? -23.807 7.023 42.044 1.00 67.25 209 ASN A N 1
ATOM 1662 C CA . ASN A 1 209 ? -22.360 7.278 42.123 1.00 67.25 209 ASN A CA 1
ATOM 1663 C C . ASN A 1 209 ? -21.993 8.500 42.997 1.00 67.25 209 ASN A C 1
ATOM 1665 O O . ASN A 1 209 ? -20.836 8.924 43.002 1.00 67.25 209 ASN A O 1
ATOM 1669 N N . LYS A 1 210 ? -22.970 9.089 43.697 1.00 57.12 210 LYS A N 1
ATOM 1670 C CA . LYS A 1 210 ? -22.797 10.188 44.661 1.00 57.12 210 LYS A CA 1
ATOM 1671 C C . LYS A 1 210 ? -22.725 9.666 46.089 1.00 57.12 210 LYS A C 1
ATOM 1673 O O . LYS A 1 210 ? -21.958 10.275 46.867 1.00 57.12 210 LYS A O 1
#

Radius of gyration: 39.94 Å; chains: 1; bounding box: 82×66×110 Å

Sequence (210 aa):
MADPVQDFLARERNALAELEGDDVPDVVDPVANDVENGFDAFQQVPPQINGILNSRGDSGVDLAALNLNGESPIPTQNGRGPSPTVSISSMRSQEPLEEPEKIRKWREDQKKRLEEKDAAEEKKKREMREQAKKELEEWNKQRLTKVEDAKKKNRDRETSWQKNGDVTKEGEQWEQIAKMVESGPKTNKNTKDTSRMKELLLQMIAETNK

pLDDT: mean 71.09, std 19.4, range [36.69, 98.31]